Protein AF-A0A945KGP1-F1 (afdb_monomer)

Mean predicted aligned error: 15.37 Å

Sequence (223 aa):
MALSALERQQALDGLASANLRRAEFAYMANGSRKTQYAPQPPEITQLTPEPVTIQAPESQYPETVTFYTLMGVEAAKRASGTGGAWRLFTLAKALDGHGREAVGRISLDDLRDFVRSLGVTSRTWRRWYRQAVEIGLLDPVQNKSGAWALILPSAGKAAHYMGADDIGRKVEMSAADLIGKGWKSRVWAGYEAARGLQISREKMQKITGVAASTQCYRDNKAG

Secondary structure (DSSP, 8-state):
-PPPHHHHHHHHHHHHHHHHHHHHHHHHHHS----S--PPPP-------------PPP-SS-SEEEEEHHHHHHHHSSS---HHHHHHHHHHHHHT-SGGG--SEEEHHHHHHHHHHTT--HHHHHHHHHHHHHHTSSEEEE-TTS-EEEEPPPHHHHHHHTT-S----EEEEEHHHHHSTTHHHHHHHHHHHH--S---HHHHHHHH---HHHHHHHHHHH-

Structure (mmCIF, N/CA/C/O backbone):
data_AF-A0A945KGP1-F1
#
_entry.id   AF-A0A945KGP1-F1
#
loop_
_atom_site.group_PDB
_atom_site.id
_atom_site.type_symbol
_atom_site.label_atom_id
_atom_site.label_alt_id
_atom_site.label_comp_id
_atom_site.label_asym_id
_atom_site.label_entity_id
_atom_site.label_seq_id
_atom_site.pdbx_PDB_ins_code
_atom_site.Cartn_x
_atom_site.Cartn_y
_atom_site.Cartn_z
_atom_site.occupancy
_atom_site.B_iso_or_equiv
_atom_site.auth_seq_id
_atom_site.auth_comp_id
_atom_site.auth_asym_id
_atom_site.auth_atom_id
_atom_site.pdbx_PDB_model_num
ATOM 1 N N . MET A 1 1 ? -10.620 -54.287 60.789 1.00 50.25 1 MET A N 1
ATOM 2 C CA . MET A 1 1 ? -10.281 -55.702 61.052 1.00 50.25 1 MET A CA 1
ATOM 3 C C . MET A 1 1 ? -10.119 -56.404 59.716 1.00 50.25 1 MET A C 1
ATOM 5 O O . MET A 1 1 ? -10.986 -56.243 58.868 1.00 50.25 1 MET A O 1
ATOM 9 N N . ALA A 1 2 ? -8.986 -57.066 59.483 1.00 57.56 2 ALA A N 1
ATOM 10 C CA . ALA A 1 2 ? -8.716 -57.765 58.229 1.00 57.56 2 ALA A CA 1
ATOM 11 C C . ALA A 1 2 ? -9.358 -59.159 58.274 1.00 57.56 2 ALA A C 1
ATOM 13 O O . ALA A 1 2 ? -9.156 -59.868 59.254 1.00 57.56 2 ALA A O 1
ATOM 14 N N . LEU A 1 3 ? -10.105 -59.534 57.227 1.00 62.19 3 LEU A N 1
ATOM 15 C CA . LEU A 1 3 ? -10.708 -60.867 57.095 1.00 62.19 3 LEU A CA 1
ATOM 16 C C . LEU A 1 3 ? -9.642 -61.947 57.297 1.00 62.19 3 LEU A C 1
ATOM 18 O O . LEU A 1 3 ? -8.550 -61.841 56.715 1.00 62.19 3 LEU A O 1
ATOM 22 N N . SER A 1 4 ? -9.971 -62.950 58.106 1.00 76.75 4 SER A N 1
ATOM 23 C CA . SER A 1 4 ? -9.120 -64.105 58.378 1.00 76.75 4 SER A CA 1
ATOM 24 C C . SER A 1 4 ? -8.875 -64.913 57.099 1.00 76.75 4 SER A C 1
ATOM 26 O O . SER A 1 4 ? -9.628 -64.825 56.125 1.00 76.75 4 SER A O 1
ATOM 28 N N . ALA A 1 5 ? -7.798 -65.702 57.070 1.00 73.56 5 ALA A N 1
ATOM 29 C CA . ALA A 1 5 ? -7.447 -66.502 55.894 1.00 73.56 5 ALA A CA 1
ATOM 30 C C . ALA A 1 5 ? -8.581 -67.462 55.478 1.00 73.56 5 ALA A C 1
ATOM 32 O O . ALA A 1 5 ? -8.821 -67.640 54.286 1.00 73.56 5 ALA A O 1
ATOM 33 N N . LEU A 1 6 ? -9.326 -67.995 56.454 1.00 72.31 6 LEU A N 1
ATOM 34 C CA . LEU A 1 6 ? -10.460 -68.891 56.227 1.00 72.31 6 LEU A CA 1
ATOM 35 C C . LEU A 1 6 ? -11.640 -68.172 55.548 1.00 72.31 6 LEU A C 1
ATOM 37 O O . LEU A 1 6 ? -12.215 -68.687 54.594 1.00 72.31 6 LEU A O 1
ATOM 41 N N . GLU A 1 7 ? -11.958 -66.949 55.982 1.00 71.81 7 GLU A N 1
ATOM 42 C CA . GLU A 1 7 ? -13.039 -66.135 55.402 1.00 71.81 7 GLU A CA 1
ATOM 43 C C . GLU A 1 7 ? -12.709 -65.681 53.973 1.00 71.81 7 GLU A C 1
ATOM 45 O O . GLU A 1 7 ? -13.590 -65.603 53.117 1.00 71.81 7 GLU A O 1
ATOM 50 N N . ARG A 1 8 ? -11.426 -65.426 53.679 1.00 65.94 8 ARG A N 1
ATOM 51 C CA . ARG A 1 8 ? -10.973 -65.123 52.310 1.00 65.94 8 ARG A CA 1
ATOM 52 C C . ARG A 1 8 ? -11.091 -66.334 51.394 1.00 65.94 8 ARG A C 1
ATOM 54 O O . ARG A 1 8 ? -11.476 -66.174 50.241 1.00 65.94 8 ARG A O 1
ATOM 61 N N . GLN A 1 9 ? -10.783 -67.526 51.901 1.00 70.44 9 GLN A N 1
ATOM 62 C CA . GLN A 1 9 ? -10.898 -68.763 51.135 1.00 70.44 9 GLN A CA 1
ATOM 63 C C . GLN A 1 9 ? -12.367 -69.089 50.828 1.00 70.44 9 GLN A C 1
ATOM 65 O O . GLN A 1 9 ? -12.707 -69.314 49.672 1.00 70.44 9 GLN A O 1
ATOM 70 N N . GLN A 1 10 ? -13.262 -68.951 51.811 1.00 70.12 10 GLN A N 1
ATOM 71 C CA . GLN A 1 10 ? -14.707 -69.123 51.610 1.00 70.12 10 GLN A CA 1
ATOM 72 C C . GLN A 1 10 ? -15.297 -68.114 50.609 1.00 70.12 10 GLN A C 1
ATOM 74 O O . GLN A 1 10 ? -16.150 -68.471 49.795 1.00 70.12 10 GLN A O 1
ATOM 79 N N . ALA A 1 11 ? -14.825 -66.862 50.619 1.00 63.69 11 ALA A N 1
ATOM 80 C CA . ALA A 1 11 ? -15.236 -65.857 49.640 1.00 63.69 11 ALA A CA 1
ATOM 81 C C . ALA A 1 11 ? -14.751 -66.180 48.213 1.00 63.69 11 ALA A C 1
ATOM 83 O O . ALA A 1 11 ? -15.497 -65.977 47.252 1.00 63.69 11 ALA A O 1
ATOM 84 N N . LEU A 1 12 ? -13.528 -66.703 48.066 1.00 63.91 12 LEU A N 1
ATOM 85 C CA . LEU A 1 12 ? -12.978 -67.129 46.774 1.00 63.91 12 LEU A CA 1
ATOM 86 C C . LEU A 1 12 ? -13.713 -68.356 46.219 1.00 63.91 12 LEU A C 1
ATOM 88 O O . LEU A 1 12 ? -14.071 -68.359 45.040 1.00 63.91 12 LEU A O 1
ATOM 92 N N . ASP A 1 13 ? -14.020 -69.338 47.066 1.00 68.62 13 ASP A N 1
ATOM 93 C CA . ASP A 1 13 ? -14.790 -70.528 46.686 1.00 68.62 13 ASP A CA 1
ATOM 94 C C . ASP A 1 13 ? -16.229 -70.157 46.275 1.00 68.62 13 ASP A C 1
ATOM 96 O O . ASP A 1 13 ? -16.764 -70.654 45.276 1.00 68.62 13 ASP A O 1
ATOM 100 N N . GLY A 1 14 ? -16.840 -69.194 46.977 1.00 69.62 14 GLY A N 1
ATOM 101 C CA . GLY A 1 14 ? -18.133 -68.613 46.611 1.00 69.62 14 GLY A CA 1
ATOM 102 C C . GLY A 1 14 ? -18.118 -67.946 45.229 1.00 69.62 14 GLY A C 1
ATOM 103 O O . GLY A 1 14 ? -19.005 -68.193 44.409 1.00 69.62 14 GLY A O 1
ATOM 104 N N . LEU A 1 15 ? -17.079 -67.163 44.926 1.00 63.53 15 LEU A N 1
ATOM 105 C CA . LEU A 1 15 ? -16.881 -66.518 43.621 1.00 63.53 15 LEU A CA 1
ATOM 106 C C . LEU A 1 15 ? -16.637 -67.531 42.493 1.00 63.53 15 LEU A C 1
ATOM 108 O O . LEU A 1 15 ? -17.189 -67.376 41.401 1.00 63.53 15 LEU A O 1
ATOM 112 N N . ALA A 1 16 ? -15.865 -68.588 42.754 1.00 67.06 16 ALA A N 1
ATOM 113 C CA . ALA A 1 16 ? -15.612 -69.657 41.790 1.00 67.06 16 ALA A CA 1
ATOM 114 C C . ALA A 1 16 ? -16.903 -70.410 41.425 1.00 67.06 16 ALA A C 1
ATOM 116 O O . ALA A 1 16 ? -17.186 -70.621 40.243 1.00 67.06 16 ALA A O 1
ATOM 117 N N . SER A 1 17 ? -17.738 -70.730 42.419 1.00 68.81 17 SER A N 1
ATOM 118 C CA . SER A 1 17 ? -19.031 -71.389 42.189 1.00 68.81 17 SER A CA 1
ATOM 119 C C . SER A 1 17 ? -20.022 -70.507 41.410 1.00 68.81 17 SER A C 1
ATOM 121 O O . SER A 1 17 ? -20.739 -70.997 40.535 1.00 68.81 17 SER A O 1
ATOM 123 N N . ALA A 1 18 ? -20.027 -69.192 41.658 1.00 63.44 18 ALA A N 1
ATOM 124 C CA . ALA A 1 18 ? -20.856 -68.238 40.922 1.00 63.44 18 ALA A CA 1
ATOM 125 C C . ALA A 1 18 ? -20.404 -68.075 39.460 1.00 63.44 18 ALA A C 1
ATOM 127 O O . ALA A 1 18 ? -21.239 -67.971 38.557 1.00 63.44 18 ALA A O 1
ATOM 128 N N . ASN A 1 19 ? -19.091 -68.095 39.214 1.00 68.12 19 ASN A N 1
ATOM 129 C CA . ASN A 1 19 ? -18.529 -68.012 37.867 1.00 68.12 19 ASN A CA 1
ATOM 130 C C . ASN A 1 19 ? -18.787 -69.287 37.051 1.00 68.12 19 ASN A C 1
ATOM 132 O O . ASN A 1 19 ? -19.124 -69.178 35.873 1.00 68.12 19 ASN A O 1
ATOM 136 N N . LEU A 1 20 ? -18.727 -70.471 37.672 1.00 66.31 20 LEU A N 1
ATOM 137 C CA . LEU A 1 20 ? -19.099 -71.735 37.024 1.00 66.31 20 LEU A CA 1
ATOM 138 C C . LEU A 1 20 ? -20.569 -71.743 36.590 1.00 66.31 20 LEU A C 1
ATOM 140 O O . LEU A 1 20 ? -20.856 -72.007 35.426 1.00 66.31 20 LEU A O 1
ATOM 144 N N . ARG A 1 21 ? -21.494 -71.336 37.471 1.00 68.88 21 ARG A N 1
ATOM 145 C CA . ARG A 1 21 ? -22.926 -71.246 37.126 1.00 68.88 21 ARG A CA 1
ATOM 146 C C . ARG A 1 21 ? -23.199 -70.248 35.999 1.00 68.88 21 ARG A C 1
ATOM 148 O O . ARG A 1 21 ? -24.052 -70.498 35.153 1.00 68.88 21 ARG A O 1
ATOM 155 N N . ARG A 1 22 ? -22.473 -69.122 35.951 1.00 62.44 22 ARG A N 1
ATOM 156 C CA . ARG A 1 22 ? -22.554 -68.159 34.834 1.00 62.44 22 ARG A CA 1
ATOM 157 C C . ARG A 1 22 ? -22.035 -68.743 33.522 1.00 62.44 22 ARG A C 1
ATOM 159 O O . ARG A 1 22 ? -22.647 -68.503 32.483 1.00 62.44 22 ARG A O 1
ATOM 166 N N . ALA A 1 23 ? -20.937 -69.495 33.563 1.00 61.59 23 ALA A N 1
ATOM 167 C CA . ALA A 1 23 ? -20.376 -70.148 32.384 1.00 61.59 23 ALA A CA 1
ATOM 168 C C . ALA A 1 23 ? -21.312 -71.244 31.842 1.00 61.59 23 ALA A C 1
ATOM 170 O O . ALA A 1 23 ? -21.539 -71.306 30.635 1.00 61.59 23 ALA A O 1
ATOM 171 N N . GLU A 1 24 ? -21.930 -72.037 32.721 1.00 62.72 24 GLU A N 1
ATOM 172 C CA . GLU A 1 24 ? -22.951 -73.026 32.348 1.00 62.72 24 GLU A CA 1
ATOM 173 C C . GLU A 1 24 ? -24.184 -72.365 31.718 1.00 62.72 24 GLU A C 1
ATOM 175 O O . GLU A 1 24 ? -24.663 -72.823 30.682 1.00 62.72 24 GLU A O 1
ATOM 180 N N . PHE A 1 25 ? -24.656 -71.243 32.274 1.00 60.12 25 PHE A N 1
ATOM 181 C CA . PHE A 1 25 ? -25.785 -70.495 31.708 1.00 60.12 25 PHE A CA 1
ATOM 182 C C . PHE A 1 25 ? -25.468 -69.936 30.312 1.00 60.12 25 PHE A C 1
ATOM 184 O O . PHE A 1 25 ? -26.297 -70.010 29.406 1.00 60.12 25 PHE A O 1
ATOM 191 N N . ALA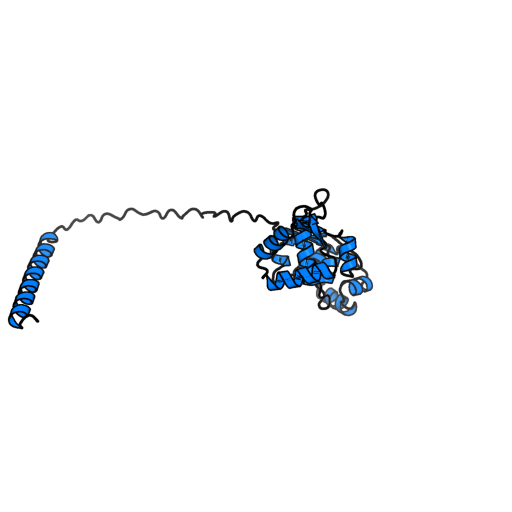 A 1 26 ? -24.252 -69.415 30.111 1.00 59.44 26 ALA A N 1
ATOM 192 C CA . ALA A 1 26 ? -23.795 -68.913 28.815 1.00 59.44 26 ALA A CA 1
ATOM 193 C C . ALA A 1 26 ? -23.623 -70.036 27.776 1.00 59.44 26 ALA A C 1
ATOM 195 O O . ALA A 1 26 ? -23.909 -69.833 26.595 1.00 59.44 26 ALA A O 1
ATOM 196 N N . TYR A 1 27 ? -23.195 -71.226 28.208 1.00 58.75 27 TYR A N 1
ATOM 197 C CA . TYR A 1 27 ? -23.074 -72.399 27.344 1.00 58.75 27 TYR A CA 1
ATOM 198 C C . TYR A 1 27 ? -24.446 -72.973 26.956 1.00 58.75 27 TYR A C 1
ATOM 200 O O . TYR A 1 27 ? -24.680 -73.241 25.779 1.00 58.75 27 TYR A O 1
ATOM 208 N N . MET A 1 28 ? -25.391 -73.079 27.901 1.00 62.53 28 MET A N 1
ATOM 209 C CA . MET A 1 28 ? -26.757 -73.538 27.609 1.00 62.53 28 MET A CA 1
ATOM 210 C C . MET A 1 28 ? -27.546 -72.552 26.735 1.00 62.53 28 MET A C 1
ATOM 212 O O . MET A 1 28 ? -28.327 -72.984 25.891 1.00 62.53 28 MET A O 1
ATOM 216 N N . ALA A 1 29 ? -27.315 -71.242 26.874 1.00 59.81 29 ALA A N 1
ATOM 217 C CA . ALA A 1 29 ? -27.960 -70.225 26.039 1.00 59.81 29 ALA A CA 1
ATOM 218 C C . ALA A 1 29 ? -27.453 -70.214 24.581 1.00 59.81 29 ALA A C 1
ATOM 220 O O . ALA A 1 29 ? -28.203 -69.849 23.678 1.00 59.81 29 ALA A O 1
ATOM 221 N N . ASN A 1 30 ? -26.206 -70.641 24.342 1.00 57.03 30 ASN A N 1
ATOM 222 C CA . ASN A 1 30 ? -25.571 -70.650 23.016 1.00 57.03 30 ASN A CA 1
ATOM 223 C C . ASN A 1 30 ? -25.469 -72.053 22.383 1.00 57.03 30 ASN A C 1
ATOM 225 O O . ASN A 1 30 ? -24.896 -72.218 21.302 1.00 57.03 30 ASN A O 1
ATOM 229 N N . GLY A 1 31 ? -26.049 -73.068 23.025 1.00 50.53 31 GLY A N 1
ATOM 230 C CA . GLY A 1 31 ? -26.152 -74.423 22.501 1.00 50.53 31 GLY A CA 1
ATOM 231 C C . GLY A 1 31 ? -27.139 -74.513 21.334 1.00 50.53 31 GLY A C 1
ATOM 232 O O . GLY A 1 31 ? -28.347 -74.570 21.526 1.00 50.53 31 GLY A O 1
ATOM 233 N N . SER A 1 32 ? -26.605 -74.613 20.116 1.00 52.25 32 SER A N 1
ATOM 234 C CA . SER A 1 32 ? -27.297 -75.113 18.918 1.00 52.25 32 SER A CA 1
ATOM 235 C C . SER A 1 32 ? -28.433 -74.249 18.343 1.00 52.25 32 SER A C 1
ATOM 237 O O . SER A 1 32 ? -29.604 -74.630 18.338 1.00 52.25 32 SER A O 1
ATOM 239 N N . ARG A 1 33 ? -28.062 -73.158 17.661 1.00 49.53 33 ARG A N 1
ATOM 240 C CA . ARG A 1 33 ? -28.793 -72.691 16.468 1.00 49.53 33 ARG A CA 1
ATOM 241 C C . ARG A 1 33 ? -27.815 -72.475 15.317 1.00 49.53 33 ARG A C 1
ATOM 243 O O . ARG A 1 33 ? -27.280 -71.391 15.126 1.00 49.53 33 ARG A O 1
ATOM 250 N N . LYS A 1 34 ? -27.582 -73.530 14.530 1.00 55.31 34 LYS A N 1
ATOM 251 C CA . LYS A 1 34 ? -27.041 -73.391 13.172 1.00 55.31 34 LYS A CA 1
ATOM 252 C C . LYS A 1 34 ? -28.136 -72.790 12.289 1.00 55.31 34 LYS A C 1
ATOM 254 O O . LYS A 1 34 ? -28.875 -73.519 11.638 1.00 55.31 34 LYS A O 1
ATOM 259 N N . THR A 1 35 ? -28.277 -71.470 12.284 1.00 53.00 35 THR A N 1
ATOM 260 C CA . THR A 1 35 ? -29.057 -70.772 11.258 1.00 53.00 35 THR A CA 1
ATOM 261 C C . THR A 1 35 ? -28.179 -70.578 10.025 1.00 53.00 35 THR A C 1
ATOM 263 O O . THR A 1 35 ? -27.182 -69.868 10.074 1.00 53.00 35 THR A O 1
ATOM 266 N N . GLN A 1 36 ? -28.552 -71.222 8.917 1.00 56.47 36 GLN A N 1
ATOM 267 C CA . GLN A 1 36 ? -27.898 -71.137 7.599 1.00 56.47 36 GLN A CA 1
ATOM 268 C C . GLN A 1 36 ? -28.159 -69.810 6.855 1.00 56.47 36 GLN A C 1
ATOM 270 O O . GLN A 1 36 ? -27.884 -69.703 5.666 1.00 56.47 36 GLN A O 1
ATOM 275 N N . TYR A 1 37 ? -28.666 -68.787 7.541 1.00 54.78 37 TYR A N 1
ATOM 276 C CA . TYR A 1 37 ? -28.868 -67.456 6.983 1.00 54.78 37 TYR A CA 1
ATOM 277 C C . TYR A 1 37 ? -28.041 -66.471 7.803 1.00 54.78 37 TYR A C 1
ATOM 279 O O . TYR A 1 37 ? -28.438 -66.079 8.900 1.00 54.78 37 TYR A O 1
ATOM 287 N N . ALA A 1 38 ? -26.862 -66.114 7.300 1.00 54.66 38 ALA A N 1
ATOM 288 C CA . ALA A 1 38 ? -26.181 -64.920 7.768 1.00 54.66 38 ALA A CA 1
ATOM 289 C C . ALA A 1 38 ? -26.950 -63.729 7.175 1.00 54.66 38 ALA A C 1
ATOM 291 O O . ALA A 1 38 ? -26.958 -63.599 5.948 1.00 54.66 38 ALA A O 1
ATOM 292 N N . PRO A 1 39 ? -27.634 -62.885 7.971 1.00 58.75 39 PRO A N 1
ATOM 293 C CA . PRO A 1 39 ? -28.124 -61.626 7.439 1.00 58.75 39 PRO A CA 1
ATOM 294 C C . PRO A 1 39 ? -26.898 -60.860 6.947 1.00 58.75 39 PRO A C 1
ATOM 296 O O . PRO A 1 39 ? -25.994 -60.568 7.733 1.00 58.75 39 PRO A O 1
ATOM 299 N N . GLN A 1 40 ? -26.830 -60.586 5.643 1.00 62.28 40 GLN A N 1
ATOM 300 C CA . GLN A 1 40 ? -25.871 -59.602 5.170 1.00 62.28 40 GLN A CA 1
ATOM 301 C C . GLN A 1 40 ? -26.180 -58.306 5.929 1.00 62.28 40 GLN A C 1
ATOM 303 O O . GLN A 1 40 ? -27.354 -57.915 5.984 1.00 62.28 40 GLN A O 1
ATOM 308 N N . PRO A 1 41 ? -25.184 -57.674 6.577 1.00 57.12 41 PRO A N 1
ATOM 309 C CA . PRO A 1 41 ? -25.393 -56.341 7.114 1.00 57.12 41 PRO A CA 1
ATOM 310 C C . PRO A 1 41 ? -25.927 -55.480 5.966 1.00 57.12 41 PRO A C 1
ATOM 312 O O . PRO A 1 41 ? -25.458 -55.665 4.838 1.00 57.12 41 PRO A O 1
ATOM 315 N N . PRO A 1 42 ? -26.930 -54.612 6.205 1.00 53.78 42 PRO A N 1
ATOM 316 C CA . PRO A 1 42 ? -27.423 -53.742 5.151 1.00 53.78 42 PRO A CA 1
ATOM 317 C C . PRO A 1 42 ? -26.206 -53.065 4.541 1.00 53.78 42 PRO A C 1
ATOM 319 O O . PRO A 1 42 ? -25.348 -52.571 5.279 1.00 53.78 42 PRO A O 1
ATOM 322 N N . GLU A 1 43 ? -26.094 -53.128 3.219 1.00 52.62 43 GLU A N 1
ATOM 323 C CA 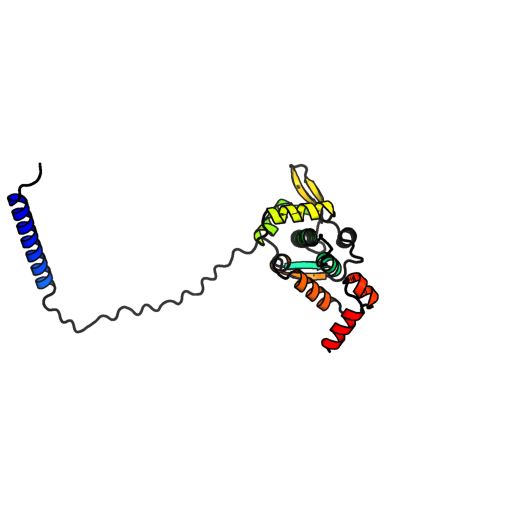. GLU A 1 43 ? -25.069 -52.396 2.506 1.00 52.62 43 GLU A CA 1
ATOM 324 C C . GLU A 1 43 ? -25.312 -50.932 2.865 1.00 52.62 43 GLU A C 1
ATOM 326 O O . GLU A 1 43 ? -26.266 -50.301 2.410 1.00 52.62 43 GLU A O 1
ATOM 331 N N . ILE A 1 44 ? -24.522 -50.422 3.813 1.00 53.88 44 ILE A N 1
ATOM 332 C CA . ILE A 1 44 ? -24.457 -49.001 4.076 1.00 53.88 44 ILE A CA 1
ATOM 333 C C . ILE A 1 44 ? -23.788 -48.502 2.814 1.00 53.88 44 ILE A C 1
ATOM 335 O O . ILE A 1 44 ? -22.560 -48.484 2.732 1.00 53.88 44 ILE A O 1
ATOM 339 N N . THR A 1 45 ? -24.595 -48.165 1.805 1.00 54.31 45 THR A N 1
ATOM 340 C CA . THR A 1 45 ? -24.187 -47.226 0.778 1.00 54.31 45 THR A CA 1
ATOM 341 C C . THR A 1 45 ? -23.610 -46.087 1.584 1.00 54.31 45 THR A C 1
ATOM 343 O O . THR A 1 45 ? -24.348 -45.370 2.265 1.00 54.31 45 THR A O 1
ATOM 346 N N . GLN A 1 46 ? -22.281 -46.000 1.634 1.00 51.16 46 GLN A N 1
ATOM 347 C CA . GLN A 1 46 ? -21.641 -44.803 2.118 1.00 51.16 46 GLN A CA 1
ATOM 348 C C . GLN A 1 46 ? -22.161 -43.771 1.137 1.00 51.16 46 GLN A C 1
ATOM 350 O O . GLN A 1 46 ? -21.712 -43.720 -0.007 1.00 51.16 46 GLN A O 1
ATOM 355 N N . LEU A 1 47 ? -23.201 -43.038 1.547 1.00 51.12 47 LEU A N 1
ATOM 356 C CA . LEU A 1 47 ? -23.495 -41.744 0.983 1.00 51.12 47 LEU A CA 1
ATOM 357 C C . LEU A 1 47 ? -22.137 -41.081 1.052 1.00 51.12 47 LEU A C 1
ATOM 359 O O . LEU A 1 47 ? -21.647 -40.788 2.142 1.00 51.12 47 LEU A O 1
ATOM 363 N N . THR A 1 48 ? -21.473 -41.011 -0.102 1.00 57.97 48 THR A N 1
ATOM 364 C CA . THR A 1 48 ? -20.323 -40.146 -0.262 1.00 57.97 48 THR A CA 1
ATOM 365 C C . THR A 1 48 ? -20.883 -38.837 0.243 1.00 57.97 48 THR A C 1
ATOM 367 O O . THR A 1 48 ? -21.877 -38.399 -0.345 1.00 57.97 48 THR A O 1
ATOM 370 N N . PRO A 1 49 ? -20.432 -38.315 1.402 1.00 58.97 49 PRO A N 1
ATOM 371 C CA . PRO A 1 49 ? -20.980 -37.066 1.872 1.00 58.97 49 PRO A CA 1
ATOM 372 C C . PRO A 1 49 ? -20.785 -36.139 0.689 1.00 58.97 49 PRO A C 1
ATOM 374 O O . PRO A 1 49 ? -19.650 -35.990 0.219 1.00 58.97 49 PRO A O 1
ATOM 377 N N . GLU A 1 50 ? -21.891 -35.637 0.128 1.00 61.59 50 GLU A N 1
ATOM 378 C CA . GLU A 1 50 ? -21.778 -34.586 -0.866 1.00 61.59 50 GLU A CA 1
ATOM 379 C C . GLU A 1 50 ? -20.811 -33.584 -0.260 1.00 61.59 50 GLU A C 1
ATOM 381 O O . GLU A 1 50 ? -20.934 -33.330 0.949 1.00 61.59 50 GLU A O 1
ATOM 386 N N . PRO A 1 51 ? -19.785 -33.137 -1.007 1.00 55.06 51 PRO A N 1
ATOM 387 C CA . PRO A 1 51 ? -18.783 -32.254 -0.452 1.00 55.06 51 PRO A CA 1
ATOM 388 C C . PRO A 1 51 ? -19.556 -31.138 0.220 1.00 55.06 51 PRO A C 1
ATOM 390 O O . PRO A 1 51 ? -20.236 -30.362 -0.455 1.00 55.06 51 PRO A O 1
ATOM 393 N N . VAL A 1 52 ? -19.534 -31.127 1.558 1.00 51.12 52 VAL A N 1
ATOM 394 C CA . VAL A 1 52 ? -20.144 -30.056 2.319 1.00 51.12 52 VAL A CA 1
ATOM 395 C C . VAL A 1 52 ? -19.318 -28.882 1.871 1.00 51.12 52 VAL A C 1
ATOM 397 O O . VAL A 1 52 ? -18.160 -28.731 2.263 1.00 51.12 52 VAL A O 1
ATOM 400 N N . THR A 1 53 ? -19.879 -28.118 0.943 1.00 50.28 53 THR A N 1
ATOM 401 C CA . THR A 1 53 ? -19.325 -26.850 0.542 1.00 50.28 53 THR A CA 1
ATOM 402 C C . THR A 1 53 ? -19.597 -26.004 1.762 1.00 50.28 53 THR A C 1
ATOM 404 O O . THR A 1 53 ? -20.644 -25.374 1.882 1.00 50.28 53 THR A O 1
ATOM 407 N N . ILE A 1 54 ? -18.702 -26.103 2.746 1.00 53.16 54 ILE A N 1
ATOM 408 C CA . ILE A 1 54 ? -18.582 -25.108 3.787 1.00 53.16 54 ILE A CA 1
ATOM 409 C C . ILE A 1 54 ? -18.253 -23.871 2.970 1.00 53.16 54 ILE A C 1
ATOM 411 O O . ILE A 1 54 ? -17.111 -23.697 2.546 1.00 53.16 54 ILE A O 1
ATOM 415 N N . GLN A 1 55 ? -19.280 -23.095 2.619 1.00 45.16 55 GLN A N 1
ATOM 416 C CA . GLN A 1 55 ? -19.086 -21.766 2.084 1.00 45.16 55 GLN A CA 1
ATOM 417 C C . GLN A 1 55 ? -18.227 -21.087 3.138 1.00 45.16 55 GLN A C 1
ATOM 419 O O . GLN A 1 55 ? -18.674 -20.862 4.266 1.00 45.16 55 GLN A O 1
ATOM 424 N N . ALA A 1 56 ? -16.943 -20.910 2.818 1.00 52.34 56 ALA A N 1
ATOM 425 C CA . ALA A 1 56 ? -16.064 -20.121 3.650 1.00 52.34 56 ALA A CA 1
ATOM 426 C C . ALA A 1 56 ? -16.803 -18.797 3.870 1.00 52.34 56 ALA A C 1
ATOM 428 O O . ALA A 1 56 ? -17.360 -18.282 2.896 1.00 52.34 56 ALA A O 1
ATOM 429 N N . PRO A 1 57 ? -16.905 -18.299 5.115 1.00 52.19 57 PRO A N 1
ATOM 430 C CA . PRO A 1 57 ? -17.587 -17.038 5.358 1.00 52.19 57 PRO A CA 1
ATOM 431 C C . PRO A 1 57 ? -17.017 -16.023 4.372 1.00 52.19 57 PRO A C 1
ATOM 433 O O . PRO A 1 57 ? -15.792 -15.881 4.303 1.00 52.19 57 PRO A O 1
ATOM 436 N N . GLU A 1 58 ? -17.889 -15.420 3.558 1.00 60.06 58 GLU A N 1
ATOM 437 C CA . GLU A 1 58 ? -17.475 -14.463 2.536 1.00 60.06 58 GLU A CA 1
ATOM 438 C C . GLU A 1 58 ? -16.524 -13.462 3.192 1.00 60.06 58 GLU A C 1
ATOM 440 O O . GLU A 1 58 ? -16.827 -12.891 4.246 1.00 60.06 58 GLU A O 1
ATOM 445 N N . SER A 1 59 ? -15.318 -13.330 2.633 1.00 65.12 59 SER A N 1
ATOM 446 C CA . SER A 1 59 ? -14.324 -12.416 3.181 1.00 65.12 59 SER A CA 1
ATOM 447 C C . SER A 1 59 ? -14.927 -11.016 3.171 1.00 65.12 59 SER A C 1
ATOM 449 O O . SER A 1 59 ? -15.172 -10.452 2.110 1.00 65.12 59 SER A O 1
ATOM 451 N N . GLN A 1 60 ? -15.131 -10.434 4.356 1.00 85.81 60 GLN A N 1
ATOM 452 C CA . GLN A 1 60 ? -15.633 -9.064 4.516 1.00 85.81 60 GLN A CA 1
ATOM 453 C C . GLN A 1 60 ? -14.757 -8.028 3.783 1.00 85.81 60 GLN A C 1
ATOM 455 O O . GLN A 1 60 ? -15.196 -6.910 3.520 1.00 85.81 60 GLN A O 1
ATOM 460 N N . TYR A 1 61 ? -13.509 -8.384 3.468 1.00 91.44 61 TYR A N 1
ATOM 461 C CA . TYR A 1 61 ? -12.533 -7.497 2.857 1.00 91.44 61 TYR A CA 1
ATOM 462 C C . TYR A 1 61 ? -12.218 -7.861 1.402 1.00 91.44 61 TYR A C 1
ATOM 464 O O . TYR A 1 61 ? -12.266 -9.045 1.055 1.00 91.44 61 TYR A O 1
ATOM 472 N N . PRO A 1 62 ? -11.808 -6.873 0.576 1.00 91.19 62 PRO A N 1
ATOM 473 C CA . PRO A 1 62 ? -11.482 -7.093 -0.829 1.00 91.19 62 PRO A CA 1
ATOM 474 C C . PRO A 1 62 ? -10.393 -8.153 -1.031 1.00 91.19 62 PRO A C 1
ATOM 476 O O . PRO A 1 62 ? -9.305 -8.068 -0.455 1.00 91.19 62 PRO A O 1
ATOM 479 N N . GLU A 1 63 ? -10.662 -9.127 -1.900 1.00 92.81 63 GLU A N 1
ATOM 480 C CA . GLU A 1 63 ? -9.687 -10.162 -2.266 1.00 92.81 63 GLU A CA 1
ATOM 481 C C . GLU A 1 63 ? -8.621 -9.648 -3.235 1.00 92.81 63 GLU A C 1
ATOM 483 O O . GLU A 1 63 ? -7.475 -10.115 -3.220 1.00 92.81 63 GLU A O 1
ATOM 488 N N . THR A 1 64 ? -8.982 -8.667 -4.064 1.00 93.56 64 THR A N 1
ATOM 489 C CA . THR A 1 64 ? -8.086 -8.036 -5.027 1.00 93.56 64 THR A CA 1
ATOM 490 C C . THR A 1 64 ? -7.802 -6.590 -4.654 1.00 93.56 64 THR A C 1
ATOM 492 O O . THR A 1 64 ? -8.589 -5.890 -4.015 1.00 93.56 64 THR A O 1
ATOM 495 N N . VAL A 1 65 ? -6.610 -6.144 -5.030 1.00 94.00 65 VAL A N 1
ATOM 496 C CA . VAL A 1 65 ? -6.149 -4.775 -4.865 1.00 94.00 65 VAL A CA 1
ATOM 497 C C . VAL A 1 65 ? -5.566 -4.276 -6.163 1.00 94.00 65 VAL A C 1
ATOM 499 O O . VAL A 1 65 ? -4.962 -5.022 -6.934 1.00 94.00 65 VAL A O 1
ATOM 502 N N . THR A 1 66 ? -5.684 -2.974 -6.376 1.00 92.62 66 THR A N 1
ATOM 503 C CA . THR A 1 66 ? -5.071 -2.325 -7.524 1.00 92.62 66 THR A CA 1
ATOM 504 C C . THR A 1 66 ? -3.998 -1.345 -7.087 1.00 92.62 66 THR A C 1
ATOM 506 O O . THR A 1 66 ? -4.150 -0.611 -6.110 1.00 92.62 66 THR A O 1
ATOM 509 N N . PHE A 1 67 ? -2.896 -1.322 -7.826 1.00 92.06 67 PHE A N 1
ATOM 510 C CA . PHE A 1 67 ? -1.767 -0.445 -7.557 1.00 92.06 67 PHE A CA 1
ATOM 511 C C . PHE A 1 67 ? -1.208 0.150 -8.844 1.00 92.06 67 PHE A C 1
ATOM 513 O O . PHE A 1 67 ? -1.424 -0.357 -9.944 1.00 92.06 67 PHE A O 1
ATOM 520 N N . TYR A 1 68 ? -0.471 1.243 -8.690 1.00 91.88 68 TYR A N 1
ATOM 521 C CA . TYR A 1 68 ? 0.228 1.901 -9.782 1.00 91.88 68 TYR A CA 1
ATOM 522 C C . TYR A 1 68 ? 1.656 1.364 -9.898 1.00 91.88 68 TYR A C 1
ATOM 524 O O . TYR A 1 68 ? 2.381 1.277 -8.901 1.00 91.88 68 TYR A O 1
ATOM 532 N N . THR A 1 69 ? 2.054 0.966 -11.104 1.00 90.06 69 THR A N 1
ATOM 533 C CA . THR A 1 69 ? 3.239 0.131 -11.318 1.00 90.06 69 THR A CA 1
ATOM 534 C C . THR A 1 69 ? 4.538 0.798 -10.896 1.00 90.06 69 THR A C 1
ATOM 536 O O . THR A 1 69 ? 5.373 0.133 -10.288 1.00 90.06 69 THR A O 1
ATOM 539 N N . LEU A 1 70 ? 4.715 2.099 -11.145 1.00 89.62 70 LEU A N 1
ATOM 540 C CA . LEU A 1 70 ? 5.958 2.792 -10.788 1.00 89.62 70 LEU A CA 1
ATOM 541 C C . LEU A 1 70 ? 6.080 3.005 -9.278 1.00 89.62 70 LEU A C 1
ATOM 543 O O . LEU A 1 70 ? 7.164 2.822 -8.728 1.00 89.62 70 LEU A O 1
ATOM 547 N N . MET A 1 71 ? 4.968 3.272 -8.588 1.00 91.62 71 MET A N 1
ATOM 548 C CA . MET A 1 71 ? 4.946 3.295 -7.120 1.00 91.62 71 MET A CA 1
ATOM 549 C C . MET A 1 71 ? 5.310 1.925 -6.534 1.00 91.62 71 MET A C 1
ATOM 551 O O . MET A 1 71 ? 6.095 1.838 -5.590 1.00 91.62 71 MET A O 1
ATOM 555 N N . GLY A 1 72 ? 4.765 0.847 -7.108 1.00 91.50 72 GLY A N 1
ATOM 556 C CA . GLY A 1 72 ? 5.088 -0.516 -6.691 1.00 91.50 72 GLY A CA 1
ATOM 557 C C . GLY A 1 72 ? 6.561 -0.860 -6.910 1.00 91.50 72 GLY A C 1
ATOM 558 O O . GLY A 1 72 ? 7.205 -1.409 -6.015 1.00 91.50 72 GLY A O 1
ATOM 559 N N . VAL A 1 73 ? 7.119 -0.507 -8.069 1.00 90.62 73 VAL A N 1
ATOM 560 C CA . VAL A 1 73 ? 8.542 -0.714 -8.377 1.00 90.62 73 VAL A CA 1
ATOM 561 C C . VAL A 1 73 ? 9.429 0.049 -7.395 1.00 90.62 73 VAL A C 1
ATOM 563 O O . VAL A 1 73 ? 10.362 -0.542 -6.847 1.00 90.62 73 VAL A O 1
ATOM 566 N N . GLU A 1 74 ? 9.107 1.311 -7.102 1.00 91.44 74 GLU A N 1
ATOM 567 C CA . GLU A 1 74 ? 9.833 2.115 -6.114 1.00 91.44 74 GLU A CA 1
ATOM 568 C C . GLU A 1 74 ? 9.799 1.452 -4.731 1.00 91.44 74 GLU A C 1
ATOM 570 O O . GLU A 1 74 ? 10.837 1.216 -4.110 1.00 91.44 74 GLU A O 1
ATOM 575 N N . ALA A 1 75 ? 8.618 1.016 -4.286 1.00 91.94 75 ALA A N 1
ATOM 576 C CA . ALA A 1 75 ? 8.460 0.270 -3.041 1.00 91.94 75 ALA A CA 1
ATOM 577 C C . ALA A 1 75 ? 9.269 -1.039 -3.024 1.00 91.94 75 ALA A C 1
ATOM 579 O O . ALA A 1 75 ? 9.805 -1.430 -1.980 1.00 91.94 75 ALA A O 1
ATOM 580 N N . ALA A 1 76 ? 9.367 -1.730 -4.163 1.00 91.00 76 ALA A N 1
ATOM 581 C CA . ALA A 1 76 ? 10.048 -3.013 -4.296 1.00 91.00 76 ALA A CA 1
ATOM 582 C C . ALA A 1 76 ? 11.582 -2.900 -4.316 1.00 91.00 76 ALA A C 1
ATOM 584 O O . ALA A 1 76 ? 12.255 -3.902 -4.019 1.00 91.00 76 ALA A O 1
ATOM 585 N N . LYS A 1 77 ? 12.158 -1.717 -4.585 1.00 87.12 77 LYS A N 1
ATOM 586 C CA . LYS A 1 77 ? 13.614 -1.493 -4.546 1.00 87.12 77 LYS A CA 1
ATOM 587 C C . LYS A 1 77 ? 14.217 -1.947 -3.212 1.00 87.12 77 LYS A C 1
ATOM 589 O O . LYS A 1 77 ? 13.579 -1.952 -2.158 1.00 87.12 77 LYS A O 1
ATOM 594 N N . ARG A 1 78 ? 15.473 -2.407 -3.241 1.00 73.25 78 ARG A N 1
ATOM 595 C CA . ARG A 1 78 ? 16.154 -2.926 -2.037 1.00 73.25 78 ARG A CA 1
ATOM 596 C C . ARG A 1 78 ? 16.388 -1.829 -0.993 1.00 73.25 78 ARG A C 1
ATOM 598 O O . ARG A 1 78 ? 16.286 -2.117 0.194 1.00 73.25 78 ARG A O 1
ATOM 605 N N . ALA A 1 79 ? 16.667 -0.609 -1.445 1.00 74.69 79 ALA A N 1
ATOM 606 C CA . ALA A 1 79 ? 17.024 0.530 -0.604 1.00 74.69 79 ALA A CA 1
ATOM 607 C C . ALA A 1 79 ? 15.838 1.427 -0.205 1.00 74.69 79 ALA A C 1
ATOM 609 O O . ALA A 1 79 ? 16.038 2.352 0.568 1.00 74.69 79 ALA A O 1
ATOM 610 N N . SER A 1 80 ? 14.618 1.173 -0.698 1.00 75.94 80 SER A N 1
ATOM 611 C CA . SER A 1 80 ? 13.501 2.114 -0.526 1.00 75.94 80 SER A CA 1
ATOM 612 C C . SER A 1 80 ? 13.072 2.285 0.930 1.00 75.94 80 SER A C 1
ATOM 614 O O . SER A 1 80 ? 12.690 3.369 1.342 1.00 75.94 80 SER A O 1
ATOM 616 N N . GLY A 1 81 ? 13.071 1.210 1.726 1.00 82.00 81 GLY A N 1
ATOM 617 C CA . GLY A 1 81 ? 12.572 1.234 3.109 1.00 82.00 81 GLY A CA 1
ATOM 618 C C . GLY A 1 81 ? 11.056 1.476 3.251 1.00 82.00 81 GLY A C 1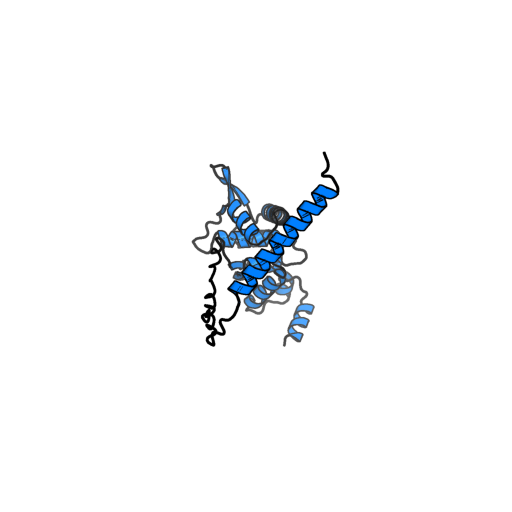
ATOM 619 O O . GLY A 1 81 ? 10.514 1.263 4.338 1.00 82.00 81 GLY A O 1
ATOM 620 N N . THR A 1 82 ? 10.360 1.823 2.162 1.00 89.12 82 THR A N 1
ATOM 621 C CA . THR A 1 82 ? 8.943 2.229 2.109 1.00 89.12 82 THR A CA 1
ATOM 622 C C . THR A 1 82 ? 7.976 1.086 1.792 1.00 89.12 82 THR A C 1
ATOM 624 O O . THR A 1 82 ? 6.761 1.262 1.841 1.00 89.12 82 THR A O 1
ATOM 627 N N . GLY A 1 83 ? 8.476 -0.123 1.511 1.00 93.38 83 GLY A N 1
ATOM 628 C CA . GLY A 1 83 ? 7.638 -1.239 1.056 1.00 93.38 83 GLY A CA 1
ATOM 629 C C . GLY A 1 83 ? 6.538 -1.675 2.032 1.00 93.38 83 GLY A C 1
ATOM 630 O O . GLY A 1 83 ? 5.523 -2.218 1.611 1.00 93.38 83 GLY A O 1
ATOM 631 N N . GLY A 1 84 ? 6.705 -1.467 3.341 1.00 94.75 84 GLY A N 1
ATOM 632 C CA . GLY A 1 84 ? 5.628 -1.688 4.315 1.00 94.75 84 GLY A CA 1
ATOM 633 C C . GLY A 1 84 ? 4.516 -0.645 4.204 1.00 94.75 84 GLY A C 1
ATOM 634 O O . GLY A 1 84 ? 3.345 -0.995 4.081 1.00 94.75 84 GLY A O 1
ATOM 635 N N . ALA A 1 85 ? 4.911 0.626 4.180 1.00 95.69 85 ALA A N 1
ATOM 636 C CA . ALA A 1 85 ? 4.012 1.765 4.058 1.00 95.69 85 ALA A CA 1
ATOM 637 C C . ALA A 1 85 ? 3.185 1.727 2.764 1.00 95.69 85 ALA A C 1
ATOM 639 O O . ALA A 1 85 ? 1.966 1.874 2.800 1.00 95.69 85 ALA A O 1
ATOM 640 N N . TRP A 1 86 ? 3.833 1.444 1.632 1.00 96.44 86 TRP A N 1
ATOM 641 C CA . TRP A 1 86 ? 3.163 1.334 0.337 1.00 96.44 86 TRP A CA 1
ATOM 642 C C . TRP A 1 86 ? 2.127 0.201 0.288 1.00 96.44 86 TRP A C 1
ATOM 644 O O . TRP A 1 86 ? 1.044 0.374 -0.274 1.00 96.44 86 TRP A O 1
ATOM 654 N N . ARG A 1 87 ? 2.416 -0.949 0.911 1.00 97.00 87 ARG A N 1
ATOM 655 C CA . ARG A 1 87 ? 1.449 -2.056 0.989 1.00 97.00 87 ARG A CA 1
ATOM 656 C C . ARG A 1 87 ? 0.215 -1.670 1.797 1.00 97.00 87 ARG A C 1
ATOM 658 O O . ARG A 1 87 ? -0.892 -1.954 1.356 1.00 97.00 87 ARG A O 1
ATOM 665 N N . LEU A 1 88 ? 0.392 -0.973 2.923 1.00 96.88 88 LEU A N 1
ATOM 666 C CA . LEU A 1 88 ? -0.742 -0.444 3.687 1.00 96.88 88 LEU A CA 1
ATOM 667 C C . LEU A 1 88 ? -1.562 0.555 2.880 1.00 96.88 88 LEU A C 1
ATOM 669 O O . LEU A 1 88 ? -2.781 0.456 2.869 1.00 96.88 88 LEU A O 1
ATOM 673 N N . PHE A 1 89 ? -0.902 1.476 2.180 1.00 96.56 89 PHE A N 1
ATOM 674 C CA . PHE A 1 89 ? -1.583 2.426 1.305 1.00 96.56 89 PHE A CA 1
ATOM 675 C C . PHE A 1 89 ? -2.393 1.716 0.212 1.00 96.56 89 PHE A C 1
ATOM 677 O O . PHE A 1 89 ? -3.535 2.078 -0.045 1.00 96.56 89 PHE A O 1
ATOM 684 N N . THR A 1 90 ? -1.838 0.667 -0.394 1.00 96.19 90 THR A N 1
ATOM 685 C CA . THR A 1 90 ? -2.522 -0.109 -1.439 1.00 96.19 90 THR A CA 1
ATOM 686 C C . THR A 1 90 ? -3.766 -0.820 -0.896 1.00 96.19 90 THR A C 1
ATOM 688 O O . THR A 1 90 ? -4.826 -0.747 -1.511 1.00 96.19 90 THR A O 1
ATOM 691 N N . LEU A 1 91 ? -3.675 -1.439 0.288 1.00 96.62 91 LEU A N 1
ATOM 692 C CA . LEU A 1 91 ? -4.832 -2.042 0.966 1.00 96.62 91 LEU A CA 1
ATOM 693 C C . LEU A 1 91 ? -5.874 -0.987 1.365 1.00 96.62 91 LEU A C 1
ATOM 695 O O . LEU A 1 91 ? -7.068 -1.190 1.173 1.00 96.62 91 LEU A O 1
ATOM 699 N N . ALA A 1 92 ? -5.429 0.170 1.856 1.00 96.19 92 ALA A N 1
ATOM 700 C CA . ALA A 1 92 ? -6.297 1.292 2.193 1.00 96.19 92 ALA A CA 1
ATOM 701 C C . ALA A 1 92 ? -7.068 1.811 0.970 1.00 96.19 92 ALA A C 1
ATOM 703 O O . ALA A 1 92 ? -8.265 2.065 1.056 1.00 96.19 92 ALA A O 1
ATOM 704 N N . LYS A 1 93 ? -6.406 1.914 -0.189 1.00 94.62 93 LYS A N 1
ATOM 705 C CA . LYS A 1 93 ? -7.053 2.288 -1.454 1.00 94.62 93 LYS A CA 1
ATOM 706 C C . LYS A 1 93 ? -8.029 1.232 -1.967 1.00 94.62 93 LYS A C 1
ATOM 708 O O . LYS A 1 93 ? -8.930 1.599 -2.708 1.00 94.62 93 LYS A O 1
ATOM 713 N N . ALA A 1 94 ? -7.859 -0.039 -1.611 1.00 93.81 94 ALA A N 1
ATOM 714 C CA . ALA A 1 94 ? -8.844 -1.070 -1.923 1.00 93.81 94 ALA A CA 1
ATOM 715 C C . ALA A 1 94 ? -10.099 -0.932 -1.044 1.00 93.81 94 ALA A C 1
ATOM 717 O O . ALA A 1 94 ? -11.203 -1.027 -1.565 1.00 93.81 94 ALA A O 1
ATOM 718 N N . LEU A 1 95 ? -9.938 -0.622 0.251 1.00 93.56 95 LEU A N 1
ATOM 719 C CA . LEU A 1 95 ? -11.064 -0.356 1.162 1.00 93.56 95 LEU A CA 1
ATOM 720 C C . LEU A 1 95 ? -11.851 0.911 0.800 1.00 93.56 95 LEU A C 1
ATOM 722 O O . LEU A 1 95 ? -13.067 0.932 0.923 1.00 93.56 95 LEU A O 1
ATOM 726 N N . ASP A 1 96 ? -11.159 1.960 0.353 1.00 92.56 96 ASP A N 1
ATOM 727 C CA . ASP A 1 96 ? -11.765 3.217 -0.117 1.00 92.56 96 ASP A CA 1
ATOM 728 C C . ASP A 1 96 ? -12.559 3.036 -1.426 1.00 92.56 96 ASP A C 1
ATOM 730 O O . ASP A 1 96 ? -13.364 3.887 -1.782 1.00 92.56 96 ASP A O 1
ATOM 734 N N . GLY A 1 97 ? -12.327 1.947 -2.164 1.00 84.06 97 GLY A N 1
ATOM 735 C CA . GLY A 1 97 ? -12.916 1.718 -3.479 1.00 84.06 97 GLY A CA 1
ATOM 736 C C . GLY A 1 97 ? -12.189 2.447 -4.615 1.00 84.06 97 GLY A C 1
ATOM 737 O O . GLY A 1 97 ? -11.049 2.921 -4.499 1.00 84.06 97 GLY A O 1
ATOM 738 N N . HIS A 1 98 ? -12.819 2.492 -5.791 1.00 72.19 98 HIS A N 1
ATOM 739 C CA . HIS A 1 98 ? -12.208 3.001 -7.022 1.00 72.19 98 HIS A CA 1
ATOM 740 C C . HIS A 1 98 ? -13.128 3.978 -7.768 1.00 72.19 98 HIS A C 1
ATOM 742 O O . HIS A 1 98 ? -14.346 3.858 -7.761 1.00 72.19 98 HIS A O 1
ATOM 748 N N . GLY A 1 99 ? -12.535 4.947 -8.473 1.00 68.69 99 GLY A N 1
ATOM 749 C CA . GLY A 1 99 ? -13.289 5.866 -9.330 1.00 68.69 99 GLY A CA 1
ATOM 750 C C . GLY A 1 99 ? -14.118 6.878 -8.537 1.00 68.69 99 GLY A C 1
ATOM 751 O O . GLY A 1 99 ? -13.583 7.547 -7.658 1.00 68.69 99 GLY A O 1
ATOM 752 N N . ARG A 1 100 ? -15.403 7.024 -8.886 1.00 67.56 100 ARG A N 1
ATOM 753 C CA . ARG A 1 100 ? -16.313 8.020 -8.284 1.00 67.56 100 ARG A CA 1
ATOM 754 C C . ARG A 1 100 ? -16.768 7.666 -6.867 1.00 67.56 100 ARG A C 1
ATOM 756 O O . ARG A 1 100 ? -17.257 8.544 -6.169 1.00 67.56 100 ARG A O 1
ATOM 763 N N . GLU A 1 101 ? -16.609 6.411 -6.465 1.00 73.75 101 GLU A N 1
ATOM 764 C CA . GLU A 1 101 ? -16.999 5.914 -5.140 1.00 73.75 101 GLU A CA 1
ATOM 765 C C . GLU A 1 101 ? -15.928 6.196 -4.077 1.00 73.75 101 GLU A C 1
ATOM 767 O O . GLU A 1 101 ? -16.231 6.224 -2.889 1.00 73.75 101 GLU A O 1
ATOM 772 N N . ALA A 1 102 ? -14.688 6.460 -4.504 1.00 81.62 102 ALA A N 1
ATOM 773 C CA . ALA A 1 102 ? -13.572 6.723 -3.607 1.00 81.62 102 ALA A CA 1
ATOM 774 C C . ALA A 1 102 ? -13.668 8.123 -2.988 1.00 81.62 102 ALA A C 1
ATOM 776 O O . ALA A 1 102 ? -13.553 9.137 -3.682 1.00 81.62 102 ALA A O 1
ATOM 777 N N . VAL A 1 103 ? -13.818 8.173 -1.666 1.00 84.75 103 VAL A N 1
ATOM 778 C CA . VAL A 1 103 ? -13.931 9.420 -0.890 1.00 84.75 103 VAL A CA 1
ATOM 779 C C . VAL A 1 103 ? -12.550 9.908 -0.432 1.00 84.75 103 VAL A C 1
ATOM 781 O O . VAL A 1 103 ? -12.369 11.083 -0.113 1.00 84.75 103 VAL A O 1
ATOM 784 N N . GLY A 1 104 ? -11.549 9.023 -0.417 1.00 90.06 104 GLY A N 1
ATOM 785 C CA . GLY A 1 104 ? -10.217 9.301 0.114 1.00 90.06 104 GLY A CA 1
ATOM 786 C C . GLY A 1 104 ? -10.182 9.277 1.640 1.00 90.06 104 GLY A C 1
ATOM 787 O O . GLY A 1 104 ? -9.307 9.904 2.242 1.00 90.06 104 GLY A O 1
ATOM 788 N N . ARG A 1 105 ? -11.135 8.585 2.276 1.00 92.81 105 ARG A N 1
ATOM 789 C CA . ARG A 1 105 ? -11.266 8.521 3.734 1.00 92.81 105 ARG A CA 1
ATOM 790 C C . ARG A 1 105 ? -11.762 7.150 4.176 1.00 92.81 105 ARG A C 1
ATOM 792 O O . ARG A 1 105 ? -12.839 6.735 3.771 1.00 92.81 105 ARG A O 1
ATOM 799 N N . ILE A 1 106 ? -11.020 6.503 5.072 1.00 94.62 106 ILE A N 1
ATOM 800 C CA . ILE A 1 106 ? -11.359 5.173 5.609 1.00 94.62 106 ILE A CA 1
ATOM 801 C C . ILE A 1 106 ? -11.238 5.127 7.135 1.00 94.62 106 ILE A C 1
ATOM 803 O O . ILE A 1 106 ? -10.588 5.983 7.737 1.00 94.62 106 ILE A O 1
ATOM 807 N N . SER A 1 107 ? -11.839 4.123 7.773 1.00 94.75 107 SER A N 1
ATOM 808 C CA . SER A 1 107 ? -11.638 3.842 9.200 1.00 94.75 107 SER A CA 1
ATOM 809 C C . SER A 1 107 ? -10.240 3.265 9.454 1.00 94.75 107 SER A C 1
ATOM 811 O O . SER A 1 107 ? -9.760 2.408 8.707 1.00 94.75 107 SER A O 1
ATOM 813 N N . LEU A 1 108 ? -9.582 3.713 10.529 1.00 95.81 108 LEU A N 1
ATOM 814 C CA . LEU A 1 108 ? -8.305 3.132 10.959 1.00 95.81 108 LEU A CA 1
ATOM 815 C C . LEU A 1 108 ? -8.476 1.677 11.422 1.00 95.81 108 LEU A C 1
ATOM 817 O O . LEU A 1 108 ? -7.606 0.842 11.164 1.00 95.81 108 LEU A O 1
ATOM 821 N N . ASP A 1 109 ? -9.578 1.384 12.113 1.00 94.38 109 ASP A N 1
ATOM 822 C CA . ASP A 1 109 ? -9.850 0.046 12.633 1.00 94.38 109 ASP A CA 1
ATOM 823 C C . ASP A 1 109 ? -10.142 -0.940 11.493 1.00 94.38 109 ASP A C 1
ATOM 825 O O . ASP A 1 109 ? -9.584 -2.037 11.508 1.00 94.38 109 ASP A O 1
ATOM 829 N N . ASP A 1 110 ? -10.867 -0.519 10.449 1.00 94.69 110 ASP A N 1
ATOM 830 C CA . ASP A 1 110 ? -11.144 -1.370 9.278 1.00 94.69 110 ASP A CA 1
ATOM 831 C C . ASP A 1 110 ? -9.857 -1.743 8.541 1.00 94.69 110 ASP A C 1
ATOM 833 O O . ASP A 1 110 ? -9.648 -2.904 8.188 1.00 94.69 110 ASP A O 1
ATOM 837 N N . LEU A 1 111 ? -8.943 -0.780 8.357 1.00 96.50 111 LEU A N 1
ATOM 838 C CA . LEU A 1 111 ? -7.640 -1.063 7.756 1.00 96.50 111 LEU A CA 1
ATOM 839 C C . LEU A 1 111 ? -6.819 -2.026 8.619 1.00 96.50 111 LEU A C 1
ATOM 841 O O . LEU A 1 111 ? -6.167 -2.930 8.091 1.00 96.50 111 LEU A O 1
ATOM 845 N N . ARG A 1 112 ? -6.830 -1.839 9.943 1.00 96.44 112 ARG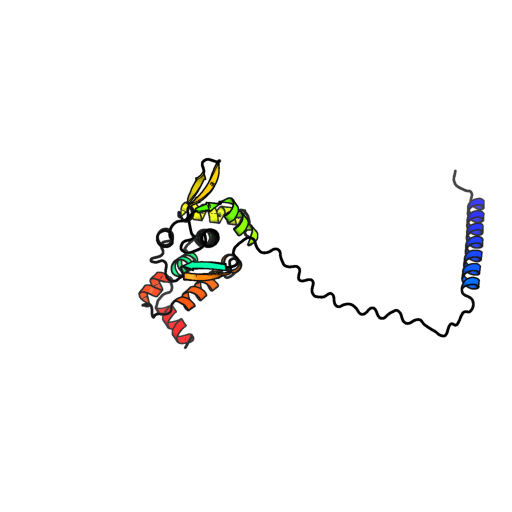 A N 1
ATOM 846 C CA . ARG A 1 112 ? -6.108 -2.721 10.867 1.00 96.44 112 ARG A CA 1
ATOM 847 C C . ARG A 1 112 ? -6.653 -4.144 10.803 1.00 96.44 112 ARG A C 1
ATOM 849 O O . ARG A 1 112 ? -5.864 -5.089 10.778 1.00 96.44 112 ARG A O 1
ATOM 856 N N . ASP A 1 113 ? -7.969 -4.292 10.784 1.00 95.75 113 ASP A N 1
ATOM 857 C CA . ASP A 1 113 ? -8.623 -5.593 10.793 1.00 95.75 113 ASP A CA 1
ATOM 858 C C . ASP A 1 113 ? -8.484 -6.308 9.441 1.00 95.75 113 ASP A C 1
ATOM 860 O O . ASP A 1 113 ? -8.186 -7.505 9.437 1.00 95.75 113 ASP A O 1
ATOM 864 N N . PHE A 1 114 ? -8.514 -5.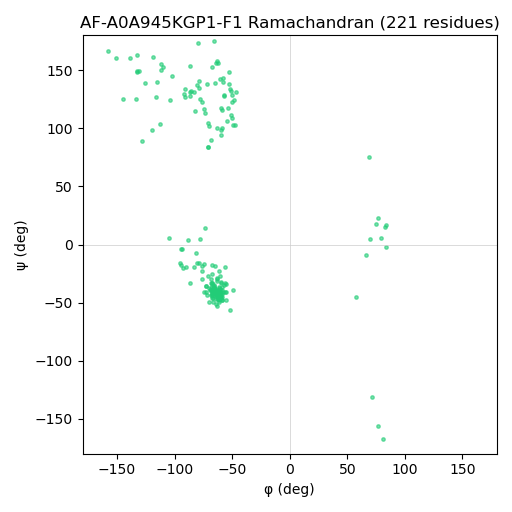579 8.317 1.00 95.44 114 PHE A N 1
ATOM 865 C CA . PHE A 1 114 ? -8.158 -6.120 6.999 1.00 95.44 114 PHE A CA 1
ATOM 866 C C . PHE A 1 114 ? -6.712 -6.628 6.964 1.00 95.44 114 PHE A C 1
ATOM 868 O O . PHE A 1 114 ? -6.411 -7.737 6.533 1.00 95.44 114 PHE A O 1
ATOM 875 N N . VAL A 1 115 ? -5.768 -5.845 7.479 1.00 95.81 115 VAL A N 1
ATOM 876 C CA . VAL A 1 115 ? -4.360 -6.259 7.502 1.00 95.81 115 VAL A CA 1
ATOM 877 C C . VAL A 1 115 ? -4.147 -7.475 8.410 1.00 95.81 115 VAL A C 1
ATOM 879 O O . VAL A 1 115 ? -3.335 -8.353 8.101 1.00 95.81 115 VAL A O 1
ATOM 882 N N . ARG A 1 116 ? -4.898 -7.561 9.513 1.00 95.31 116 ARG A N 1
ATOM 883 C CA . ARG A 1 116 ? -4.890 -8.719 10.411 1.00 95.31 116 ARG A CA 1
ATOM 884 C C . ARG A 1 116 ? -5.485 -9.961 9.746 1.00 95.31 116 ARG A C 1
ATOM 886 O O . ARG A 1 116 ? -4.923 -11.037 9.941 1.00 95.31 116 ARG A O 1
ATOM 893 N N . SER A 1 117 ? -6.560 -9.833 8.964 1.00 94.06 117 SER A N 1
ATOM 894 C CA . SER A 1 117 ? -7.161 -10.971 8.248 1.00 94.06 117 SER A CA 1
ATOM 895 C C . SER A 1 117 ? -6.200 -11.574 7.216 1.00 94.06 117 SER A C 1
ATOM 897 O O . SER A 1 117 ? -6.178 -12.787 7.036 1.00 94.06 117 SER A O 1
ATOM 899 N N . LEU A 1 118 ? -5.303 -10.762 6.644 1.00 94.06 118 LEU A N 1
ATOM 900 C CA . LEU A 1 118 ? -4.215 -11.206 5.760 1.00 94.06 118 LEU A CA 1
ATOM 901 C C . LEU A 1 118 ? -3.006 -11.821 6.503 1.00 94.06 118 LEU A C 1
ATOM 903 O O . LEU A 1 118 ? -1.982 -12.122 5.887 1.00 94.06 118 LEU A O 1
ATOM 907 N N . GLY A 1 119 ? -3.084 -11.991 7.827 1.00 94.19 119 GLY A N 1
ATOM 908 C CA . GLY A 1 119 ? -2.054 -12.651 8.636 1.00 94.19 119 GLY A CA 1
ATOM 909 C C . GLY A 1 119 ? -0.876 -11.760 9.050 1.00 94.19 119 GLY A C 1
ATOM 910 O O . GLY A 1 119 ? 0.164 -12.261 9.489 1.00 94.19 119 GLY A O 1
ATOM 911 N N . VAL A 1 120 ? -0.992 -10.433 8.936 1.00 94.88 120 VAL A N 1
ATOM 912 C CA . VAL A 1 120 ? 0.065 -9.516 9.386 1.00 94.88 120 VAL A CA 1
ATOM 913 C C . VAL A 1 120 ? 0.028 -9.363 10.906 1.00 94.88 120 VAL A C 1
ATOM 915 O O . VAL A 1 120 ? -0.973 -8.968 11.498 1.00 94.88 120 VAL A O 1
ATOM 918 N N . THR A 1 121 ? 1.164 -9.619 11.557 1.00 96.12 121 THR A N 1
ATOM 919 C CA . THR A 1 121 ? 1.277 -9.473 13.016 1.00 96.12 121 THR A CA 1
ATOM 920 C C . THR A 1 121 ? 1.165 -8.014 13.469 1.00 96.12 121 THR A C 1
ATOM 922 O O . THR A 1 121 ? 1.605 -7.092 12.776 1.00 96.12 121 THR A O 1
ATOM 925 N N . SER A 1 122 ? 0.703 -7.793 14.703 1.00 95.19 122 SER A N 1
ATOM 926 C CA . SER A 1 122 ? 0.588 -6.455 15.306 1.00 95.19 122 SER A CA 1
ATOM 927 C C . SER A 1 122 ? 1.908 -5.673 15.320 1.00 95.19 122 SER A C 1
ATOM 929 O O . SER A 1 122 ? 1.911 -4.450 15.179 1.00 95.19 122 SER A O 1
ATOM 931 N N . ARG A 1 123 ? 3.051 -6.359 15.468 1.00 96.75 123 ARG A N 1
ATOM 932 C CA . ARG A 1 123 ? 4.383 -5.731 15.410 1.00 96.75 123 ARG A CA 1
ATOM 933 C C . ARG A 1 123 ? 4.678 -5.199 14.009 1.00 96.75 123 ARG A C 1
ATOM 935 O O . ARG A 1 123 ? 5.147 -4.070 13.872 1.00 96.75 123 ARG A O 1
ATOM 942 N N . THR A 1 124 ? 4.402 -6.005 12.986 1.00 96.00 124 THR A N 1
ATOM 943 C CA . THR A 1 124 ? 4.590 -5.618 11.585 1.00 96.00 124 THR A CA 1
ATOM 944 C C . THR A 1 124 ? 3.650 -4.480 11.204 1.00 96.00 124 THR A C 1
ATOM 946 O O . THR A 1 124 ? 4.119 -3.490 10.647 1.00 96.00 124 THR A O 1
ATOM 949 N N . TRP A 1 125 ? 2.376 -4.567 11.599 1.00 96.62 125 TRP A N 1
ATOM 950 C CA . TRP A 1 125 ? 1.396 -3.491 11.447 1.00 96.62 125 TRP A CA 1
ATOM 951 C C . TRP A 1 125 ? 1.914 -2.171 12.023 1.00 96.62 125 TRP A C 1
ATOM 953 O O . TRP A 1 125 ? 2.041 -1.200 11.287 1.00 96.62 125 TRP A O 1
ATOM 963 N N . ARG A 1 126 ? 2.301 -2.138 13.309 1.00 96.56 126 ARG A N 1
ATOM 964 C CA . ARG A 1 126 ? 2.793 -0.911 13.968 1.00 96.56 126 ARG A CA 1
ATOM 965 C C . ARG A 1 126 ? 3.981 -0.295 13.232 1.00 96.56 126 ARG A C 1
ATOM 967 O O . ARG A 1 126 ? 4.053 0.924 13.101 1.00 96.56 126 ARG A O 1
ATOM 974 N N . ARG A 1 127 ? 4.910 -1.132 12.757 1.00 96.38 127 ARG A N 1
ATOM 975 C CA . ARG A 1 127 ? 6.067 -0.679 11.977 1.00 96.38 127 ARG A CA 1
ATOM 976 C C . ARG A 1 127 ? 5.627 -0.046 10.660 1.00 96.38 127 ARG A C 1
ATOM 978 O O . ARG A 1 127 ? 6.054 1.062 10.366 1.00 96.38 127 ARG A O 1
ATOM 985 N N . TRP A 1 128 ? 4.810 -0.740 9.872 1.00 97.00 128 TRP A N 1
ATOM 986 C CA . TRP A 1 128 ? 4.377 -0.242 8.566 1.00 97.00 128 TRP A CA 1
ATOM 987 C C . TRP A 1 128 ? 3.490 0.990 8.691 1.00 97.00 128 TRP A C 1
ATOM 989 O O . TRP A 1 128 ? 3.650 1.923 7.915 1.00 97.00 128 TRP A O 1
ATOM 999 N N . TYR A 1 129 ? 2.604 1.012 9.685 1.00 97.50 129 TYR A N 1
ATOM 1000 C CA . TYR A 1 129 ? 1.716 2.133 9.960 1.00 97.50 129 TYR A CA 1
ATOM 1001 C C . TYR A 1 129 ? 2.514 3.390 10.297 1.00 97.50 129 TYR A C 1
ATOM 1003 O O . TYR A 1 129 ? 2.319 4.419 9.663 1.00 97.50 129 TYR A O 1
ATOM 1011 N N . ARG A 1 130 ? 3.485 3.289 11.218 1.00 96.75 130 ARG A N 1
ATOM 1012 C CA . ARG A 1 130 ? 4.381 4.409 11.540 1.00 96.75 130 ARG A CA 1
ATOM 1013 C C . ARG A 1 130 ? 5.081 4.943 10.292 1.00 96.75 130 ARG A C 1
ATOM 1015 O O . ARG A 1 130 ? 5.069 6.144 10.071 1.00 96.75 130 ARG A O 1
ATOM 1022 N N . GLN A 1 131 ? 5.636 4.049 9.472 1.00 95.81 131 GLN A N 1
ATOM 1023 C CA . GLN A 1 131 ? 6.293 4.436 8.221 1.00 95.81 131 GLN A CA 1
ATOM 1024 C C . GLN A 1 131 ? 5.323 5.124 7.251 1.00 95.81 131 GLN A C 1
ATOM 1026 O O . GLN A 1 131 ? 5.691 6.091 6.598 1.00 95.81 131 GLN A O 1
ATOM 1031 N N . ALA A 1 132 ? 4.086 4.636 7.141 1.00 96.88 132 ALA A N 1
ATOM 1032 C CA . ALA A 1 132 ? 3.085 5.215 6.252 1.00 96.88 132 ALA A CA 1
ATOM 1033 C C . ALA A 1 132 ? 2.663 6.620 6.681 1.00 96.88 132 ALA A C 1
ATOM 1035 O O . ALA A 1 132 ? 2.503 7.481 5.820 1.00 96.88 132 ALA A O 1
ATOM 1036 N N . VAL A 1 133 ? 2.535 6.852 7.987 1.00 96.94 133 VAL A N 1
ATOM 1037 C CA . VAL A 1 133 ? 2.251 8.181 8.538 1.00 96.94 133 VAL A CA 1
ATOM 1038 C C . VAL A 1 133 ? 3.436 9.123 8.333 1.00 96.94 133 VAL A C 1
ATOM 1040 O O . VAL A 1 133 ? 3.254 10.229 7.845 1.00 96.94 133 VAL A O 1
ATOM 1043 N N . GLU A 1 134 ? 4.656 8.671 8.626 1.00 95.62 134 GLU A N 1
ATOM 1044 C CA . GLU A 1 134 ? 5.882 9.470 8.478 1.00 95.62 134 GLU A CA 1
ATOM 1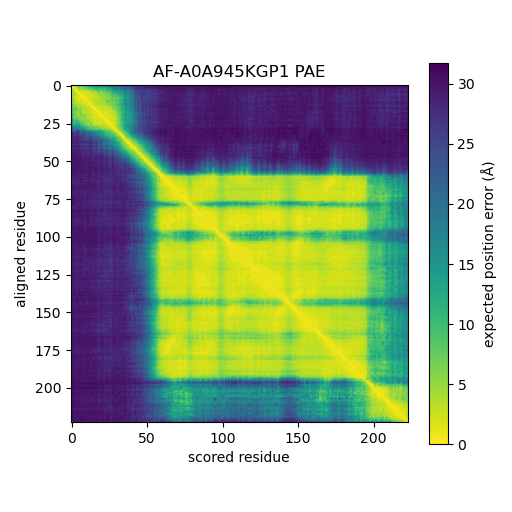045 C C . GLU A 1 134 ? 6.128 9.924 7.030 1.00 95.62 134 GLU A C 1
ATOM 1047 O O . GLU A 1 134 ? 6.522 11.061 6.795 1.00 95.62 134 GLU A O 1
ATOM 1052 N N . ILE A 1 135 ? 5.842 9.059 6.052 1.00 93.94 135 ILE A N 1
ATOM 1053 C CA . ILE A 1 135 ? 5.968 9.376 4.620 1.00 93.94 135 ILE A CA 1
ATOM 1054 C C . ILE A 1 135 ? 4.772 10.213 4.118 1.00 93.94 135 ILE A C 1
ATOM 1056 O O . ILE A 1 135 ? 4.842 10.815 3.051 1.00 93.94 135 ILE A O 1
ATOM 1060 N N . GLY A 1 136 ? 3.662 10.269 4.861 1.00 94.81 136 GLY A N 1
ATOM 1061 C CA . GLY A 1 136 ? 2.440 10.970 4.451 1.00 94.81 136 GLY A CA 1
ATOM 1062 C C . GLY A 1 136 ? 1.521 10.157 3.532 1.00 94.81 136 GLY A C 1
ATOM 1063 O O . GLY A 1 136 ? 0.644 10.715 2.874 1.00 94.81 136 GLY A O 1
ATOM 1064 N N . LEU A 1 137 ? 1.700 8.833 3.472 1.00 95.69 137 LEU A N 1
ATOM 1065 C CA . LEU A 1 137 ? 0.798 7.928 2.751 1.00 95.69 137 LEU A CA 1
ATOM 1066 C C . LEU A 1 137 ? -0.512 7.669 3.499 1.00 95.69 137 LEU A C 1
ATOM 1068 O O . LEU A 1 137 ? -1.497 7.291 2.871 1.00 95.69 137 LEU A O 1
ATOM 1072 N N . LEU A 1 138 ? -0.524 7.851 4.817 1.00 96.94 138 LEU A N 1
ATOM 1073 C CA . LEU A 1 138 ? -1.714 7.769 5.654 1.00 96.94 138 LEU A CA 1
ATOM 1074 C C . LEU A 1 138 ? -1.726 8.968 6.597 1.00 96.94 138 LEU A C 1
ATOM 1076 O O . LEU A 1 138 ? -0.765 9.159 7.336 1.00 96.94 138 LEU A O 1
ATOM 1080 N N . ASP A 1 139 ? -2.807 9.739 6.600 1.00 96.19 139 ASP A N 1
ATOM 1081 C CA . ASP A 1 139 ? -2.943 10.899 7.482 1.00 96.19 139 ASP A CA 1
ATOM 1082 C C . ASP A 1 139 ? -4.052 10.652 8.523 1.00 96.19 139 ASP A C 1
ATOM 1084 O O . ASP A 1 139 ? -5.238 10.644 8.168 1.00 96.19 139 ASP A O 1
ATOM 1088 N N . PRO A 1 140 ? -3.700 10.339 9.786 1.00 96.19 140 PRO A N 1
ATOM 1089 C CA . PRO A 1 140 ? -4.670 10.010 10.816 1.00 96.19 140 PRO A CA 1
ATOM 1090 C C . PRO A 1 140 ? -5.375 11.259 11.336 1.00 96.19 140 PRO A C 1
ATOM 1092 O O . PRO A 1 140 ? -4.764 12.159 11.905 1.00 96.19 140 PRO A O 1
ATOM 1095 N N . VAL A 1 141 ? -6.699 11.260 11.226 1.00 94.69 141 VAL A N 1
ATOM 1096 C CA . VAL A 1 141 ? -7.561 12.333 11.716 1.00 94.69 141 VAL A CA 1
ATOM 1097 C C . VAL A 1 141 ? -8.620 11.777 12.649 1.00 94.69 141 VAL A C 1
ATOM 1099 O O . VAL A 1 141 ? -9.233 10.741 12.386 1.00 94.69 141 VAL A O 1
ATOM 1102 N N . GLN A 1 142 ? -8.878 12.489 13.736 1.00 93.56 142 GLN A N 1
ATOM 1103 C CA . GLN A 1 142 ? -9.962 12.143 14.641 1.00 93.56 142 GLN A CA 1
ATOM 1104 C C . GLN A 1 142 ? -11.238 12.866 14.208 1.00 93.56 142 GLN A C 1
ATOM 1106 O O . GLN A 1 142 ? -11.220 14.050 13.864 1.00 93.56 142 GLN A O 1
ATOM 1111 N N . ASN A 1 143 ? -12.358 12.151 14.166 1.00 85.25 143 ASN A N 1
ATOM 1112 C CA . ASN A 1 143 ? -13.654 12.775 13.931 1.00 85.25 143 ASN A CA 1
ATOM 1113 C C . ASN A 1 143 ? -14.189 13.428 15.226 1.00 85.25 143 ASN A C 1
ATOM 1115 O O . ASN A 1 143 ? -13.641 13.251 16.314 1.00 85.25 143 ASN A O 1
ATOM 1119 N N . LYS A 1 144 ? -15.311 14.151 15.120 1.00 84.12 144 LYS A N 1
ATOM 1120 C CA . LYS A 1 144 ? -15.957 14.792 16.281 1.00 84.12 144 LYS A CA 1
ATOM 1121 C C . LYS A 1 144 ? -16.412 13.795 17.358 1.00 84.12 144 LYS A C 1
ATOM 1123 O O . LYS A 1 144 ? -16.562 14.190 18.505 1.00 84.12 144 LYS A O 1
ATOM 1128 N N . SER A 1 145 ? -16.635 12.528 16.998 1.00 84.56 145 SER A N 1
ATOM 1129 C CA . SER A 1 145 ? -17.044 11.467 17.926 1.00 84.56 145 SER A CA 1
ATOM 1130 C C . SER A 1 145 ? -15.860 10.739 18.577 1.00 84.56 145 SER A C 1
ATOM 1132 O O . SER A 1 145 ? -16.074 9.762 19.287 1.00 84.56 145 SER A O 1
ATOM 1134 N N . GLY A 1 146 ? -14.618 11.160 18.318 1.00 87.25 146 GLY A N 1
ATOM 1135 C CA . GLY A 1 146 ? -13.414 10.529 18.858 1.00 87.25 146 GLY A CA 1
ATOM 1136 C C . GLY A 1 146 ? -12.905 9.303 18.084 1.00 87.25 146 GLY A C 1
ATOM 1137 O O . GLY A 1 146 ? -11.853 8.769 18.436 1.00 87.25 146 GLY A O 1
ATOM 1138 N N . ALA A 1 147 ? -13.586 8.868 17.023 1.00 90.31 147 ALA A N 1
ATOM 1139 C CA . ALA A 1 147 ? -13.145 7.762 16.176 1.00 90.31 147 ALA A CA 1
ATOM 1140 C C . ALA A 1 147 ? -12.048 8.201 15.191 1.00 90.31 147 ALA A C 1
ATOM 1142 O O . ALA A 1 147 ? -12.092 9.297 14.618 1.00 90.31 147 ALA A O 1
ATOM 1143 N N . TRP A 1 148 ? -11.069 7.322 14.982 1.00 94.25 148 TRP A N 1
ATOM 1144 C CA . TRP A 1 148 ? -9.936 7.562 14.092 1.00 94.25 148 TRP A CA 1
ATOM 1145 C C . TRP A 1 148 ? -10.263 7.171 12.653 1.00 94.25 148 TRP A C 1
ATOM 1147 O O . TRP A 1 148 ? -10.657 6.042 12.365 1.00 94.25 148 TRP A O 1
ATOM 1157 N N . ALA A 1 149 ? -10.034 8.106 11.740 1.00 94.50 149 ALA A N 1
ATOM 1158 C CA . ALA A 1 149 ? -10.083 7.888 10.305 1.00 94.50 149 ALA A CA 1
ATOM 1159 C C . ALA A 1 149 ? -8.717 8.186 9.682 1.00 94.50 149 ALA A C 1
ATOM 1161 O O . ALA A 1 149 ? -7.884 8.874 10.269 1.00 94.50 149 ALA A O 1
ATOM 1162 N N . LEU A 1 150 ? -8.502 7.679 8.477 1.00 95.94 150 LEU A N 1
ATOM 1163 C CA . LEU A 1 150 ? -7.313 7.926 7.677 1.00 95.94 150 LEU A CA 1
ATOM 1164 C C . LEU A 1 150 ? -7.719 8.673 6.417 1.00 95.94 150 LEU A C 1
ATOM 1166 O O . LEU A 1 150 ? -8.598 8.212 5.688 1.00 95.94 150 LEU A O 1
ATOM 1170 N N . ILE A 1 151 ? -7.071 9.806 6.164 1.00 95.62 151 ILE A N 1
ATOM 1171 C CA . ILE A 1 151 ? -7.147 10.505 4.885 1.00 95.62 151 ILE A CA 1
ATOM 1172 C C . ILE A 1 151 ? -6.085 9.910 3.965 1.00 95.62 151 ILE A C 1
ATOM 1174 O O . ILE A 1 151 ? -4.923 9.736 4.347 1.00 95.62 151 ILE A O 1
ATOM 1178 N N . LEU A 1 152 ? -6.504 9.579 2.747 1.00 95.25 152 LEU A N 1
ATOM 1179 C CA . LEU A 1 152 ? -5.658 8.962 1.739 1.00 95.25 152 LEU A CA 1
ATOM 1180 C C . LEU A 1 152 ? -5.261 10.007 0.691 1.00 95.25 152 LEU A C 1
ATOM 1182 O O . LEU A 1 152 ? -6.138 10.619 0.075 1.00 95.25 152 LEU A O 1
ATOM 1186 N N . PRO A 1 153 ? -3.958 10.216 0.435 1.00 94.06 153 PRO A N 1
ATOM 1187 C CA . PRO A 1 153 ? -3.525 11.087 -0.646 1.00 94.06 153 PRO A CA 1
ATOM 1188 C C . PRO A 1 153 ? -3.958 10.542 -2.015 1.00 94.06 153 PRO A C 1
ATOM 1190 O O . PRO A 1 153 ? -4.143 9.337 -2.216 1.00 94.06 153 PRO A O 1
ATOM 1193 N N . SER A 1 154 ? -4.069 11.441 -2.997 1.00 91.25 154 SER A N 1
ATOM 1194 C CA . SER A 1 154 ? -4.228 11.045 -4.399 1.00 91.25 154 SER A CA 1
ATOM 1195 C C . SER A 1 154 ? -3.003 10.258 -4.880 1.00 91.25 154 SER A C 1
ATOM 1197 O O . SER A 1 154 ? -1.903 10.416 -4.350 1.00 91.25 154 SER A O 1
ATOM 1199 N N . ALA A 1 155 ? -3.170 9.432 -5.917 1.00 90.56 155 ALA A N 1
ATOM 1200 C CA . ALA A 1 155 ? -2.088 8.590 -6.436 1.00 90.56 155 ALA A CA 1
ATOM 1201 C C . ALA A 1 155 ? -0.836 9.396 -6.826 1.00 90.56 155 ALA A C 1
ATOM 1203 O O . ALA A 1 155 ? 0.274 8.997 -6.492 1.00 90.56 155 ALA A O 1
ATOM 1204 N N . GLY A 1 156 ? -1.011 10.562 -7.462 1.00 90.62 156 GLY A N 1
ATOM 1205 C CA . GLY A 1 156 ? 0.105 11.444 -7.819 1.00 90.62 156 GLY A CA 1
ATOM 1206 C C . GLY A 1 156 ? 0.843 11.998 -6.598 1.00 90.62 156 GLY A C 1
ATOM 1207 O O . GLY A 1 156 ? 2.070 11.988 -6.559 1.00 90.62 156 GLY A O 1
ATOM 1208 N N . LYS A 1 157 ? 0.106 12.411 -5.559 1.00 92.75 157 LYS A N 1
ATOM 1209 C CA . LYS A 1 157 ? 0.706 12.897 -4.308 1.00 92.75 157 LYS A CA 1
ATOM 1210 C C . LYS A 1 157 ? 1.441 11.772 -3.572 1.00 92.75 157 LYS A C 1
ATOM 1212 O O . LYS A 1 157 ? 2.548 11.973 -3.089 1.00 92.75 157 LYS A O 1
ATOM 1217 N N . ALA A 1 158 ? 0.858 10.576 -3.553 1.00 93.25 158 ALA A N 1
ATOM 1218 C CA . ALA A 1 158 ? 1.474 9.386 -2.980 1.00 93.25 158 ALA A CA 1
ATOM 1219 C C . ALA A 1 158 ? 2.762 8.978 -3.721 1.00 93.25 158 ALA A C 1
ATOM 1221 O O . ALA A 1 158 ? 3.754 8.651 -3.075 1.00 93.25 158 ALA A O 1
ATOM 1222 N N . ALA A 1 159 ? 2.777 9.039 -5.058 1.00 91.31 159 ALA A N 1
ATOM 1223 C CA . ALA A 1 159 ? 3.982 8.802 -5.854 1.00 91.31 159 ALA A CA 1
ATOM 1224 C C . ALA A 1 159 ? 5.090 9.804 -5.512 1.00 91.31 159 ALA A C 1
ATOM 1226 O O . ALA A 1 159 ? 6.219 9.391 -5.250 1.00 91.31 159 ALA A O 1
ATOM 1227 N N . HIS A 1 160 ? 4.745 11.090 -5.406 1.00 91.94 160 HIS A N 1
ATOM 1228 C CA . HIS A 1 160 ? 5.683 12.130 -4.992 1.00 91.94 160 HIS A CA 1
ATOM 1229 C C . HIS A 1 160 ? 6.277 11.860 -3.600 1.00 91.94 160 HIS A C 1
ATOM 1231 O O . HIS A 1 160 ? 7.494 11.886 -3.443 1.00 91.94 160 HIS A O 1
ATOM 1237 N N . TYR A 1 161 ? 5.446 11.520 -2.608 1.00 92.44 161 TYR A N 1
ATOM 1238 C CA . TYR A 1 161 ? 5.910 11.174 -1.257 1.00 92.44 161 TYR A CA 1
ATOM 1239 C C . TYR A 1 161 ? 6.850 9.968 -1.220 1.00 92.44 161 TYR A C 1
ATOM 1241 O O . TYR A 1 161 ? 7.763 9.908 -0.401 1.00 92.44 161 TYR A O 1
ATOM 1249 N N . MET A 1 162 ? 6.647 9.009 -2.120 1.00 88.50 162 MET A N 1
ATOM 1250 C CA . MET A 1 162 ? 7.510 7.837 -2.244 1.00 88.50 162 MET A CA 1
ATOM 1251 C C . MET A 1 162 ? 8.787 8.091 -3.054 1.00 88.50 162 MET A C 1
ATOM 1253 O O . MET A 1 162 ? 9.628 7.198 -3.118 1.00 88.50 162 MET A O 1
ATOM 1257 N N . GLY A 1 163 ? 8.933 9.264 -3.678 1.00 86.31 163 GLY A N 1
ATOM 1258 C CA . GLY A 1 163 ? 10.044 9.572 -4.579 1.00 86.31 163 GLY A CA 1
ATOM 1259 C C . GLY A 1 163 ? 9.931 8.908 -5.956 1.00 86.31 163 GLY A C 1
ATOM 1260 O O . GLY A 1 163 ? 10.929 8.805 -6.664 1.00 86.31 163 GLY A O 1
ATOM 1261 N N . ALA A 1 164 ? 8.738 8.449 -6.345 1.00 85.94 164 ALA A N 1
ATOM 1262 C CA . ALA A 1 164 ? 8.495 7.946 -7.690 1.00 85.94 164 ALA A CA 1
ATOM 1263 C C . ALA A 1 164 ? 8.320 9.122 -8.666 1.00 85.94 164 ALA A C 1
ATOM 1265 O O . ALA A 1 164 ? 7.579 10.064 -8.389 1.00 85.94 164 ALA A O 1
ATOM 1266 N N . ASP A 1 165 ? 8.979 9.044 -9.826 1.00 81.38 165 ASP A N 1
ATOM 1267 C CA . ASP A 1 165 ? 8.910 10.083 -10.866 1.00 81.38 165 ASP A CA 1
ATOM 1268 C C . ASP A 1 165 ? 7.493 10.262 -11.446 1.00 81.38 165 ASP A C 1
ATOM 1270 O O . ASP A 1 165 ? 7.148 11.338 -11.927 1.00 81.38 165 ASP A O 1
ATOM 1274 N N . ASP A 1 166 ? 6.693 9.194 -11.451 1.00 84.75 166 ASP A N 1
ATOM 1275 C CA . ASP A 1 166 ? 5.337 9.147 -11.999 1.00 84.75 166 ASP A CA 1
ATOM 1276 C C . ASP A 1 166 ? 4.567 7.980 -11.344 1.00 84.75 166 ASP A C 1
ATOM 1278 O O . ASP A 1 166 ? 5.161 7.110 -10.699 1.00 84.75 166 ASP A O 1
ATOM 1282 N N . ILE A 1 167 ? 3.244 7.939 -11.500 1.00 86.31 167 ILE A N 1
ATOM 1283 C CA . ILE A 1 167 ? 2.390 6.844 -11.022 1.00 86.31 167 ILE A CA 1
ATOM 1284 C C . ILE A 1 167 ? 2.541 5.600 -11.912 1.00 86.31 167 ILE A C 1
ATOM 1286 O O . ILE A 1 167 ? 2.664 4.477 -11.418 1.00 86.31 167 ILE A O 1
ATOM 1290 N N . GLY A 1 168 ? 2.616 5.775 -13.232 1.00 86.12 168 GLY A N 1
ATOM 1291 C CA . GLY A 1 168 ? 2.606 4.669 -14.189 1.00 86.12 168 GLY A CA 1
ATOM 1292 C C . GLY A 1 168 ? 1.214 4.072 -14.415 1.00 86.12 168 GLY A C 1
ATOM 1293 O O . GLY A 1 168 ? 0.192 4.729 -14.227 1.00 86.12 168 GLY A O 1
ATOM 1294 N N . ARG A 1 169 ? 1.162 2.811 -14.859 1.00 87.44 169 ARG A N 1
ATOM 1295 C CA . ARG A 1 169 ? -0.101 2.127 -15.185 1.00 87.44 169 ARG A CA 1
ATOM 1296 C C . ARG A 1 169 ? -0.707 1.467 -13.955 1.00 87.44 169 ARG A C 1
ATOM 1298 O O . ARG A 1 169 ? 0.010 1.094 -13.034 1.00 87.44 169 ARG A O 1
ATOM 1305 N N . LYS A 1 170 ? -2.025 1.298 -13.961 1.00 90.00 170 LYS A N 1
ATOM 1306 C CA . LYS A 1 170 ? -2.754 0.583 -12.913 1.00 90.00 170 LYS A CA 1
ATOM 1307 C C . LYS A 1 170 ? -2.751 -0.919 -13.216 1.00 90.00 170 LYS A C 1
ATOM 1309 O O . LYS A 1 170 ? -3.026 -1.304 -14.348 1.00 90.00 170 LYS A O 1
ATOM 1314 N N . VAL A 1 171 ? -2.430 -1.738 -12.219 1.00 91.25 171 VAL A N 1
ATOM 1315 C CA . VAL A 1 171 ? -2.396 -3.207 -12.289 1.00 91.25 171 VAL A CA 1
ATOM 1316 C C . VAL A 1 171 ? -3.131 -3.779 -11.083 1.00 91.25 171 VAL A C 1
ATOM 1318 O O . VAL A 1 171 ? -3.144 -3.169 -10.013 1.00 91.25 171 VAL A O 1
ATOM 1321 N N . GLU A 1 172 ? -3.755 -4.936 -11.268 1.00 92.88 172 GLU A N 1
ATOM 1322 C CA . GLU A 1 172 ? -4.476 -5.671 -10.234 1.00 92.88 172 GLU A CA 1
ATOM 1323 C C . GLU A 1 172 ? -3.646 -6.851 -9.714 1.00 92.88 172 GLU A C 1
ATOM 1325 O O . GLU A 1 172 ? -2.882 -7.469 -10.458 1.00 92.88 172 GLU A O 1
ATOM 1330 N N . MET A 1 173 ? -3.770 -7.150 -8.423 1.00 92.69 173 MET A N 1
ATOM 1331 C CA . MET A 1 173 ? -3.178 -8.325 -7.787 1.00 92.69 173 MET A CA 1
ATOM 1332 C C . MET A 1 173 ? -4.017 -8.788 -6.595 1.00 92.69 173 MET A C 1
ATOM 1334 O O . MET A 1 173 ? -4.765 -8.002 -6.022 1.00 92.69 173 MET A O 1
ATOM 1338 N N . SER A 1 174 ? -3.854 -10.039 -6.163 1.00 94.69 174 SER A N 1
ATOM 1339 C CA . SER A 1 174 ? -4.478 -10.504 -4.919 1.00 94.69 174 SER A CA 1
ATOM 1340 C C . SER A 1 174 ? -3.906 -9.763 -3.697 1.00 94.69 174 SER A C 1
ATOM 1342 O O . SER A 1 174 ? -2.692 -9.555 -3.582 1.00 94.69 174 SER A O 1
ATOM 1344 N N . ALA A 1 175 ? -4.777 -9.400 -2.751 1.00 94.69 175 ALA A N 1
ATOM 1345 C CA . ALA A 1 175 ? -4.405 -8.792 -1.475 1.00 94.69 175 ALA A CA 1
ATOM 1346 C C . ALA A 1 175 ? -3.462 -9.700 -0.663 1.00 94.69 175 ALA A C 1
ATOM 1348 O O . ALA A 1 175 ? -2.482 -9.232 -0.074 1.00 94.69 175 ALA A O 1
ATOM 1349 N N . ALA A 1 176 ? -3.703 -11.014 -0.690 1.00 93.94 176 ALA A N 1
ATOM 1350 C CA . ALA A 1 176 ? -2.846 -12.000 -0.038 1.00 93.94 176 ALA A CA 1
ATOM 1351 C C . ALA A 1 176 ? -1.442 -12.036 -0.669 1.00 93.94 176 ALA A C 1
ATOM 1353 O O . ALA A 1 176 ? -0.431 -12.067 0.038 1.00 93.94 176 ALA A O 1
ATOM 1354 N N . ASP A 1 177 ? -1.361 -11.943 -1.996 1.00 93.38 177 ASP A N 1
ATOM 1355 C CA . ASP A 1 177 ? -0.101 -11.942 -2.744 1.00 93.38 177 ASP A CA 1
ATOM 1356 C C . ASP A 1 177 ? 0.751 -10.685 -2.522 1.00 93.38 177 ASP A C 1
ATOM 1358 O O . ASP A 1 177 ? 1.987 -10.754 -2.591 1.00 93.38 177 ASP A O 1
ATOM 1362 N N . LEU A 1 178 ? 0.103 -9.549 -2.245 1.00 94.50 178 LEU A N 1
ATOM 1363 C CA . LEU A 1 178 ? 0.755 -8.288 -1.890 1.00 94.50 178 LEU A CA 1
ATOM 1364 C C . LEU A 1 178 ? 1.475 -8.389 -0.534 1.00 94.50 178 LEU A C 1
ATOM 1366 O O . LEU A 1 178 ? 2.560 -7.831 -0.342 1.00 94.50 178 LEU A O 1
ATOM 1370 N N . ILE A 1 179 ? 0.877 -9.096 0.424 1.00 94.06 179 ILE A N 1
ATOM 1371 C CA . ILE A 1 179 ? 1.426 -9.263 1.775 1.00 94.06 179 ILE A CA 1
ATOM 1372 C C . ILE A 1 179 ? 2.402 -10.439 1.856 1.00 94.06 179 ILE A C 1
ATOM 1374 O O . ILE A 1 179 ? 3.390 -10.373 2.598 1.00 94.06 179 ILE A O 1
ATOM 1378 N N . GLY A 1 180 ? 2.149 -11.482 1.069 1.00 89.62 180 GLY A N 1
ATOM 1379 C CA . GLY A 1 180 ? 2.869 -12.743 1.086 1.00 89.62 180 GLY A CA 1
ATOM 1380 C C . GLY A 1 180 ? 4.336 -12.675 0.653 1.00 89.62 180 GLY A C 1
ATOM 1381 O O . GLY A 1 180 ? 4.891 -11.661 0.210 1.00 89.62 180 GLY A O 1
ATOM 1382 N N . LYS A 1 181 ? 5.004 -13.826 0.771 1.00 89.00 181 LYS A N 1
ATOM 1383 C CA . LYS A 1 181 ? 6.368 -14.013 0.257 1.00 89.00 181 LYS A CA 1
ATOM 1384 C C . LYS A 1 181 ? 6.377 -13.800 -1.256 1.00 89.00 181 LYS A C 1
ATOM 1386 O O . LYS A 1 181 ? 5.438 -14.188 -1.942 1.00 89.00 181 LYS A O 1
ATOM 1391 N N . GLY A 1 182 ? 7.442 -13.192 -1.777 1.00 89.44 182 GLY A N 1
ATOM 1392 C CA . GLY A 1 182 ? 7.592 -12.962 -3.217 1.00 89.44 182 GLY A CA 1
ATOM 1393 C C . GLY A 1 182 ? 6.814 -11.765 -3.776 1.00 89.44 182 GLY A C 1
ATOM 1394 O O . GLY A 1 182 ? 6.871 -11.547 -4.982 1.00 89.44 182 GLY A O 1
ATOM 1395 N N . TRP A 1 183 ? 6.161 -10.945 -2.937 1.00 93.62 183 TRP A N 1
ATOM 1396 C CA . TRP A 1 183 ? 5.406 -9.761 -3.383 1.00 93.62 183 TRP A CA 1
ATOM 1397 C C . TRP A 1 183 ? 6.201 -8.853 -4.334 1.00 93.62 183 TRP A C 1
ATOM 1399 O O . TRP A 1 183 ? 5.671 -8.399 -5.340 1.00 93.62 183 TRP A O 1
ATOM 1409 N N . LYS A 1 184 ? 7.504 -8.657 -4.078 1.00 93.25 184 LYS A N 1
ATOM 1410 C CA . LYS A 1 184 ? 8.386 -7.868 -4.952 1.00 93.25 184 LYS A CA 1
ATOM 1411 C C . LYS A 1 184 ? 8.431 -8.429 -6.370 1.00 93.25 184 LYS A C 1
ATOM 1413 O O . LYS A 1 184 ? 8.336 -7.670 -7.322 1.00 93.25 184 LYS A O 1
ATOM 1418 N N . SER A 1 185 ? 8.564 -9.749 -6.498 1.00 88.88 185 SER A N 1
ATOM 1419 C CA . SER A 1 185 ? 8.607 -10.428 -7.795 1.00 88.88 185 SER A CA 1
ATOM 1420 C C . SER A 1 185 ? 7.296 -10.252 -8.552 1.00 88.88 185 SER A C 1
ATOM 1422 O O . SER A 1 185 ? 7.318 -10.013 -9.752 1.00 88.88 185 SER A O 1
ATOM 1424 N N . ARG A 1 186 ? 6.158 -10.319 -7.852 1.00 90.06 186 ARG A N 1
ATOM 1425 C CA . ARG A 1 186 ? 4.836 -10.117 -8.460 1.00 90.06 186 ARG A CA 1
ATOM 1426 C C . ARG A 1 186 ? 4.628 -8.679 -8.923 1.00 90.06 186 ARG A C 1
ATOM 1428 O O . ARG A 1 186 ? 4.120 -8.458 -10.013 1.00 90.06 186 ARG A O 1
ATOM 1435 N N . VAL A 1 187 ? 5.075 -7.706 -8.130 1.00 90.75 187 VAL A N 1
ATOM 1436 C CA . VAL A 1 187 ? 5.054 -6.289 -8.520 1.00 90.75 187 VAL A CA 1
ATOM 1437 C C . VAL A 1 187 ? 5.906 -6.050 -9.767 1.00 90.75 187 VAL A C 1
ATOM 1439 O O . VAL A 1 187 ? 5.466 -5.359 -10.682 1.00 90.75 187 VAL A O 1
ATOM 1442 N N . TRP A 1 188 ? 7.091 -6.664 -9.836 1.00 87.44 188 TRP A N 1
ATOM 1443 C CA . TRP A 1 188 ? 7.943 -6.622 -11.026 1.00 87.44 188 TRP A CA 1
ATOM 1444 C C . TRP A 1 188 ? 7.277 -7.256 -12.247 1.00 87.44 188 TRP A C 1
ATOM 1446 O O . TRP A 1 188 ? 7.245 -6.624 -13.299 1.00 87.44 188 TRP A O 1
ATOM 1456 N N . ALA A 1 189 ? 6.682 -8.441 -12.096 1.00 84.75 189 ALA A N 1
ATOM 1457 C CA . ALA A 1 189 ? 5.943 -9.101 -13.170 1.00 84.75 189 ALA A CA 1
ATOM 1458 C C . ALA A 1 189 ? 4.765 -8.243 -13.667 1.00 84.75 189 ALA A C 1
ATOM 1460 O O . ALA A 1 189 ? 4.569 -8.093 -14.870 1.00 84.75 189 ALA A O 1
ATOM 1461 N N . GLY A 1 190 ? 4.025 -7.608 -12.750 1.00 84.25 190 GLY A N 1
ATOM 1462 C CA . GLY A 1 190 ? 2.946 -6.679 -13.089 1.00 84.25 190 GLY A CA 1
ATOM 1463 C C . GLY A 1 190 ? 3.439 -5.441 -13.841 1.00 84.25 190 GLY A C 1
ATOM 1464 O O . GLY A 1 190 ? 2.818 -5.020 -14.815 1.00 84.25 190 GLY A O 1
ATOM 1465 N N . TYR A 1 191 ? 4.582 -4.875 -13.440 1.00 86.81 191 TYR A N 1
ATOM 1466 C CA . TYR A 1 191 ? 5.218 -3.782 -14.178 1.00 86.81 191 TYR A CA 1
ATOM 1467 C C . TYR A 1 191 ? 5.637 -4.213 -15.587 1.00 86.81 191 TYR A C 1
ATOM 1469 O O . TYR A 1 191 ? 5.342 -3.495 -16.539 1.00 86.81 191 TYR A O 1
ATOM 1477 N N . GLU A 1 192 ? 6.290 -5.368 -15.734 1.00 83.62 192 GLU A N 1
ATOM 1478 C CA . GLU A 1 192 ? 6.747 -5.877 -17.031 1.00 83.62 192 GLU A CA 1
ATOM 1479 C C . GLU A 1 192 ? 5.581 -6.151 -17.982 1.00 83.62 192 GLU A C 1
ATOM 1481 O O . GLU A 1 192 ? 5.608 -5.672 -19.117 1.00 83.62 192 GLU A O 1
ATOM 1486 N N . ALA A 1 193 ? 4.525 -6.812 -17.498 1.00 80.38 193 ALA A N 1
ATOM 1487 C CA . ALA A 1 193 ? 3.309 -7.071 -18.266 1.00 80.38 193 ALA A CA 1
ATOM 1488 C C . ALA A 1 193 ? 2.615 -5.772 -18.712 1.00 80.38 193 ALA A C 1
ATOM 1490 O O . ALA A 1 193 ? 2.125 -5.672 -19.835 1.00 80.38 193 ALA A O 1
ATOM 1491 N N . ALA A 1 194 ? 2.612 -4.745 -17.858 1.00 79.12 194 ALA A N 1
ATOM 1492 C CA . ALA A 1 194 ? 2.004 -3.457 -18.170 1.00 79.12 194 ALA A CA 1
ATOM 1493 C C . ALA A 1 194 ? 2.896 -2.547 -19.035 1.00 79.12 194 ALA A C 1
ATOM 1495 O O . ALA A 1 194 ? 2.402 -1.552 -19.575 1.00 79.12 194 ALA A O 1
ATOM 1496 N N . ARG A 1 195 ? 4.206 -2.822 -19.156 1.00 73.94 195 ARG A N 1
ATOM 1497 C CA . ARG A 1 195 ? 5.164 -1.840 -19.689 1.00 73.94 195 ARG A CA 1
ATOM 1498 C C . ARG A 1 195 ? 4.875 -1.456 -21.135 1.00 73.94 195 ARG A C 1
ATOM 1500 O O . ARG A 1 195 ? 5.073 -0.286 -21.436 1.00 73.94 195 ARG A O 1
ATOM 1507 N N . GLY A 1 196 ? 4.322 -2.369 -21.947 1.00 62.75 196 GLY A N 1
ATOM 1508 C CA . GLY A 1 196 ? 3.632 -2.168 -23.239 1.00 62.75 196 GLY A CA 1
ATOM 1509 C C . GLY A 1 196 ? 4.394 -1.458 -24.375 1.00 62.75 196 GLY A C 1
ATOM 1510 O O . GLY A 1 196 ? 4.3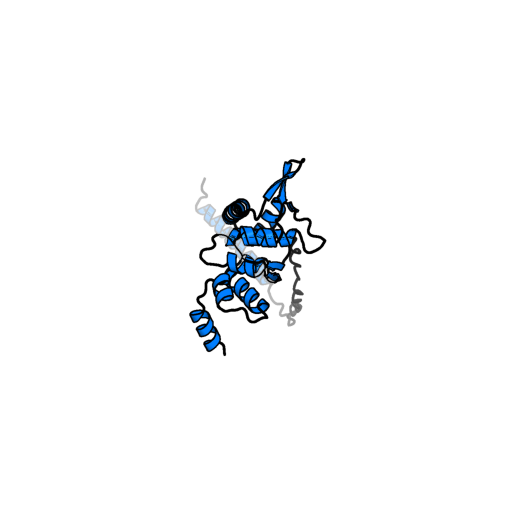60 -1.908 -25.512 1.00 62.75 196 GLY A O 1
ATOM 1511 N N . LEU A 1 197 ? 5.078 -0.352 -24.085 1.00 54.59 197 LEU A N 1
ATOM 1512 C CA . LEU A 1 197 ? 5.866 0.477 -24.984 1.00 54.59 197 LEU A CA 1
ATOM 1513 C C . LEU A 1 197 ? 7.360 0.372 -24.658 1.00 54.59 197 LEU A C 1
ATOM 1515 O O . LEU A 1 197 ? 7.777 0.096 -23.529 1.00 54.59 197 LEU A O 1
ATOM 1519 N N . GLN A 1 198 ? 8.174 0.642 -25.672 1.00 55.47 198 GLN A N 1
ATOM 1520 C CA . GLN A 1 198 ? 9.625 0.686 -25.579 1.00 55.47 198 GLN A CA 1
ATOM 1521 C C . GLN A 1 198 ? 10.048 1.927 -24.768 1.00 55.47 198 GLN A C 1
ATOM 1523 O O . GLN A 1 198 ? 10.009 3.055 -25.249 1.00 55.47 198 GLN A O 1
ATOM 1528 N N . ILE A 1 199 ? 10.403 1.730 -23.496 1.00 61.56 199 ILE A N 1
ATOM 1529 C CA . ILE A 1 199 ? 10.945 2.783 -22.624 1.00 61.56 199 ILE A CA 1
ATOM 1530 C C . ILE A 1 199 ? 12.439 2.939 -22.938 1.00 61.56 199 ILE A C 1
ATOM 1532 O O . ILE A 1 199 ? 13.141 1.936 -23.076 1.00 61.56 199 ILE A O 1
ATOM 1536 N N . SER A 1 200 ? 12.945 4.176 -23.031 1.00 55.03 200 SER A N 1
ATOM 1537 C CA . SER A 1 200 ? 14.387 4.399 -23.197 1.00 55.03 200 SER A CA 1
ATOM 1538 C C . SER A 1 200 ? 15.163 3.761 -22.038 1.00 55.03 200 SER A C 1
ATOM 1540 O O . SER A 1 200 ? 14.740 3.812 -20.882 1.00 55.03 200 SER A O 1
ATOM 1542 N N . ARG A 1 201 ? 16.313 3.147 -22.333 1.00 65.44 201 ARG A N 1
ATOM 1543 C CA . ARG A 1 201 ? 17.103 2.394 -21.338 1.00 65.44 201 ARG A CA 1
ATOM 1544 C C . ARG A 1 201 ? 17.550 3.261 -20.161 1.00 65.44 201 ARG A C 1
ATOM 1546 O O . ARG A 1 201 ? 17.592 2.784 -19.033 1.00 65.44 201 ARG A O 1
ATOM 1553 N N . GLU A 1 202 ? 17.799 4.544 -20.408 1.00 66.12 202 GLU A N 1
ATOM 1554 C CA . GLU A 1 202 ? 18.103 5.544 -19.378 1.00 66.12 202 GLU A CA 1
ATOM 1555 C C . GLU A 1 202 ? 16.921 5.764 -18.429 1.00 66.12 202 GLU A C 1
ATOM 1557 O O . GLU A 1 202 ? 17.074 5.706 -17.208 1.00 66.12 202 GLU A O 1
ATOM 1562 N N . LYS A 1 203 ? 15.711 5.928 -18.977 1.00 63.53 203 LYS A N 1
ATOM 1563 C CA . LYS A 1 203 ? 14.487 6.056 -18.179 1.00 63.53 203 LYS A CA 1
ATOM 1564 C C . LYS A 1 203 ? 14.193 4.758 -17.427 1.00 63.53 203 LYS A C 1
ATOM 1566 O O . LYS A 1 203 ? 13.813 4.794 -16.261 1.00 63.53 203 LYS A O 1
ATOM 1571 N N . MET A 1 204 ? 14.452 3.608 -18.048 1.00 69.00 204 MET A N 1
ATOM 1572 C CA . MET A 1 204 ? 14.334 2.305 -17.400 1.00 69.00 204 MET A CA 1
ATOM 1573 C C . MET A 1 204 ? 15.358 2.133 -16.277 1.00 69.00 204 MET A C 1
ATOM 1575 O O . MET A 1 204 ? 15.002 1.636 -15.216 1.00 69.00 204 MET A O 1
ATOM 1579 N N . GLN A 1 205 ? 16.598 2.586 -16.447 1.00 79.38 205 GLN A N 1
ATOM 1580 C CA . GLN A 1 205 ? 17.604 2.567 -15.386 1.00 79.38 205 GLN A CA 1
ATOM 1581 C C . GLN A 1 205 ? 17.200 3.468 -14.219 1.00 79.38 205 GLN A C 1
ATOM 1583 O O . GLN A 1 205 ? 17.317 3.050 -13.070 1.00 79.38 205 GLN A O 1
ATOM 1588 N N . LYS A 1 206 ? 16.662 4.659 -14.494 1.00 72.81 206 LYS A N 1
ATOM 1589 C CA . LYS A 1 206 ? 16.159 5.570 -13.457 1.00 72.81 206 LYS A CA 1
ATOM 1590 C C . LYS A 1 206 ? 15.007 4.947 -12.656 1.00 72.81 206 LYS A C 1
ATOM 1592 O O . LYS A 1 206 ? 15.031 4.934 -11.426 1.00 72.81 206 LYS A O 1
ATOM 1597 N N . ILE A 1 207 ? 14.043 4.346 -13.354 1.00 67.88 207 ILE A N 1
ATOM 1598 C CA . ILE A 1 207 ? 12.886 3.679 -12.744 1.00 67.88 207 ILE A CA 1
ATOM 1599 C C . ILE A 1 207 ? 13.316 2.440 -11.955 1.00 67.88 207 ILE A C 1
ATOM 1601 O O . ILE A 1 207 ? 12.921 2.262 -10.807 1.00 67.88 207 ILE A O 1
ATOM 1605 N N . THR A 1 208 ? 14.126 1.571 -12.557 1.00 67.31 208 THR A N 1
ATOM 1606 C CA . THR A 1 208 ? 14.386 0.228 -12.022 1.00 67.31 208 THR A CA 1
ATOM 1607 C C . THR A 1 208 ? 15.610 0.145 -11.116 1.00 67.31 208 THR A C 1
ATOM 1609 O O . THR A 1 208 ? 15.731 -0.791 -10.328 1.00 67.31 208 THR A O 1
ATOM 1612 N N . GLY A 1 209 ? 16.530 1.107 -11.220 1.00 69.19 209 GLY A N 1
ATOM 1613 C CA . GLY A 1 209 ? 17.862 1.034 -10.622 1.00 69.19 209 GLY A CA 1
ATOM 1614 C C . GLY A 1 209 ? 18.780 -0.003 -11.283 1.00 69.19 209 GLY A C 1
ATOM 1615 O O . GLY A 1 209 ? 19.887 -0.226 -10.800 1.00 69.19 209 GLY A O 1
ATOM 1616 N N . VAL A 1 210 ? 18.346 -0.663 -12.364 1.00 73.88 210 VAL A N 1
ATOM 1617 C CA . VAL A 1 210 ? 19.146 -1.655 -13.094 1.00 73.88 210 VAL A CA 1
ATOM 1618 C C . VAL A 1 210 ? 19.925 -0.947 -14.195 1.00 73.88 210 VAL A C 1
ATOM 1620 O O . VAL A 1 210 ? 19.327 -0.260 -15.018 1.00 73.88 210 VAL A O 1
ATOM 1623 N N . ALA A 1 211 ? 21.245 -1.134 -14.244 1.00 76.06 211 ALA A N 1
ATOM 1624 C CA . ALA A 1 211 ? 22.083 -0.553 -15.291 1.00 76.06 211 A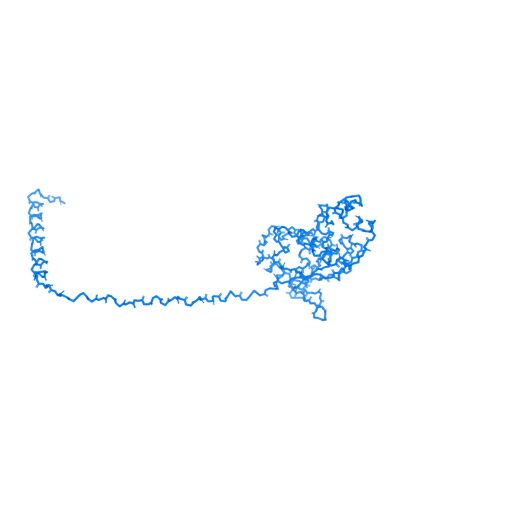LA A CA 1
ATOM 1625 C C . ALA A 1 211 ? 21.636 -0.994 -16.695 1.00 76.06 211 ALA A C 1
ATOM 1627 O O . ALA A 1 211 ? 21.269 -2.155 -16.898 1.00 76.06 211 ALA A O 1
ATOM 1628 N N . ALA A 1 212 ? 21.722 -0.086 -17.671 1.00 73.69 212 ALA A N 1
ATOM 1629 C CA . ALA A 1 212 ? 21.348 -0.366 -19.059 1.00 73.69 212 ALA A CA 1
ATOM 1630 C C . ALA A 1 212 ? 22.082 -1.588 -19.653 1.00 73.69 212 ALA A C 1
ATOM 1632 O O . ALA A 1 212 ? 21.489 -2.351 -20.411 1.00 73.69 212 ALA A O 1
ATOM 1633 N N . SER A 1 213 ? 23.338 -1.833 -19.260 1.00 67.69 213 SER A N 1
ATOM 1634 C CA . SER A 1 213 ? 24.113 -3.014 -19.676 1.00 67.69 213 SER A CA 1
ATOM 1635 C C . SER A 1 213 ? 23.478 -4.332 -19.215 1.00 67.69 213 SER A C 1
ATOM 1637 O O . SER A 1 213 ? 23.344 -5.269 -20.000 1.00 67.69 213 SER A O 1
ATOM 1639 N N . THR A 1 214 ? 23.021 -4.389 -17.962 1.00 73.69 214 THR A N 1
ATOM 1640 C CA . THR A 1 214 ? 22.325 -5.549 -17.390 1.00 73.69 214 THR A CA 1
ATOM 1641 C C . THR A 1 214 ? 20.953 -5.761 -18.030 1.00 73.69 214 THR A C 1
ATOM 1643 O O . THR A 1 214 ? 20.526 -6.904 -18.177 1.00 73.69 214 THR A O 1
ATOM 1646 N N . GLN A 1 215 ? 20.270 -4.684 -18.433 1.00 71.69 215 GLN A N 1
ATOM 1647 C CA . GLN A 1 215 ? 19.015 -4.772 -19.189 1.00 71.69 215 GLN A CA 1
ATOM 1648 C C . GLN A 1 215 ? 19.256 -5.424 -20.561 1.00 71.69 215 GLN A C 1
ATOM 1650 O O . GLN A 1 215 ? 18.633 -6.437 -20.859 1.00 71.69 215 GLN A O 1
ATOM 1655 N N . CYS A 1 216 ? 20.235 -4.931 -21.334 1.00 65.44 216 CYS A N 1
ATOM 1656 C CA . CYS A 1 216 ? 20.596 -5.509 -22.636 1.00 65.44 216 CYS A CA 1
ATOM 1657 C C . CYS A 1 216 ? 20.995 -6.988 -22.539 1.00 65.44 216 CYS A C 1
ATOM 1659 O O . CYS A 1 216 ? 20.598 -7.787 -23.378 1.00 65.44 216 CYS A O 1
ATOM 1661 N N . TYR A 1 217 ? 21.759 -7.369 -21.511 1.00 73.06 217 TYR A N 1
ATOM 1662 C CA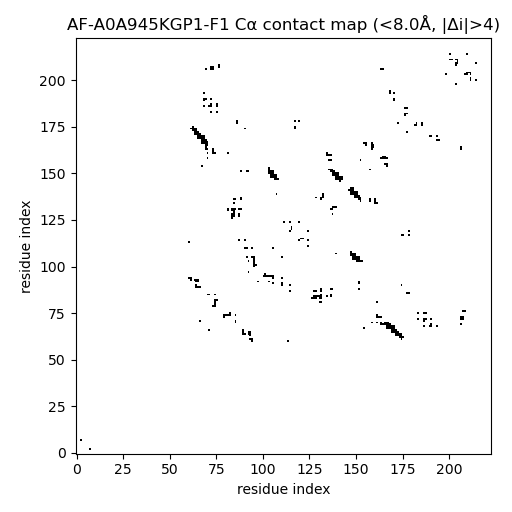 . TYR A 1 217 ? 22.136 -8.768 -21.294 1.00 73.06 217 TYR A CA 1
ATOM 1663 C C . TYR A 1 217 ? 20.922 -9.681 -21.061 1.00 73.06 217 TYR A C 1
ATOM 1665 O O . TYR A 1 217 ? 20.891 -10.800 -21.567 1.00 73.06 217 TYR A O 1
ATOM 1673 N N . ARG A 1 218 ? 19.926 -9.218 -20.292 1.00 75.12 218 ARG A N 1
ATOM 1674 C CA . ARG A 1 218 ? 18.698 -9.982 -20.022 1.00 75.12 218 ARG A CA 1
ATOM 1675 C C . ARG A 1 218 ? 17.835 -10.120 -21.268 1.00 75.12 218 ARG A C 1
ATOM 1677 O O . ARG A 1 218 ? 17.383 -11.224 -21.543 1.00 75.12 218 ARG A O 1
ATOM 1684 N N . ASP A 1 219 ? 17.676 -9.037 -22.024 1.00 68.81 219 ASP A N 1
ATOM 1685 C CA . ASP A 1 219 ? 16.920 -9.046 -23.278 1.00 68.81 219 ASP A CA 1
ATOM 1686 C C . ASP A 1 219 ? 17.569 -10.002 -24.300 1.00 68.81 219 ASP A C 1
ATOM 1688 O O . ASP A 1 219 ? 16.883 -10.839 -24.876 1.00 68.81 219 ASP A O 1
ATOM 1692 N N . ASN A 1 220 ? 18.902 -9.973 -24.436 1.00 67.50 220 ASN A N 1
ATOM 1693 C CA . ASN A 1 220 ? 19.660 -10.873 -25.321 1.00 67.50 220 ASN A CA 1
ATOM 1694 C C . ASN A 1 220 ? 19.589 -12.360 -24.926 1.00 67.50 220 ASN A C 1
ATOM 1696 O O . ASN A 1 220 ? 19.947 -13.212 -25.729 1.00 67.50 220 ASN A O 1
ATOM 1700 N N . LYS A 1 221 ? 19.209 -12.677 -23.682 1.00 68.44 221 LYS A N 1
ATOM 1701 C CA . LYS A 1 221 ? 18.994 -14.055 -23.212 1.00 68.44 221 LYS A CA 1
ATOM 1702 C C . LYS A 1 221 ? 17.535 -14.505 -23.290 1.00 68.44 221 LYS A C 1
ATOM 1704 O O . LYS A 1 221 ? 17.277 -15.692 -23.109 1.00 68.44 221 LYS A O 1
ATOM 1709 N N . ALA A 1 222 ? 16.608 -13.563 -23.435 1.00 60.31 222 ALA A N 1
ATOM 1710 C CA . ALA A 1 222 ? 15.173 -13.818 -23.478 1.00 60.31 222 ALA A CA 1
ATOM 1711 C C . ALA A 1 222 ? 14.635 -13.954 -24.914 1.00 60.31 222 ALA A C 1
ATOM 1713 O O . ALA A 1 222 ? 13.532 -14.473 -25.080 1.00 60.31 222 ALA A O 1
ATOM 1714 N N . GLY A 1 223 ? 15.389 -13.485 -25.915 1.00 44.75 223 GLY A N 1
ATOM 1715 C CA . GLY A 1 223 ? 15.183 -13.787 -27.337 1.00 44.75 223 GLY A CA 1
ATOM 1716 C C . GLY A 1 223 ? 15.982 -15.002 -27.780 1.00 44.75 223 GLY A C 1
ATOM 1717 O O . GLY A 1 223 ? 15.505 -15.675 -28.716 1.00 44.75 223 GLY A O 1
#

Radius of gyration: 36.05 Å; Cα contacts (8 Å, |Δi|>4): 235; chains: 1; bounding box: 53×90×88 Å

Nearest PDB structures (foldseek):
  5c8h-assembly1_A  TM=6.095E-01  e=1.951E-01  Homo sapiens
  5ujm-assembly1_B  TM=6.092E-01  e=2.068E-01  Homo sapiens
  7ctg-assembly1_B  TM=6.277E-01  e=2.926E-01  Homo sapiens
  8c7o-assembly1_A  TM=4.763E-01  e=8.780E-01  Staphylococcus aureus subsp. aureus USA300
  5ey2-assembly1_D  TM=5.427E-01  e=1.478E+00  Bacillus cereus ATCC 14579

pLDDT: mean 79.66, std 15.68, range [44.75, 97.5]

Solvent-accessible surface area (backbone atoms only — not comparable to full-atom values): 12982 Å² total; per-residue (Å²): 135,81,79,50,75,67,59,52,49,54,51,51,54,52,51,52,55,54,50,51,54,50,50,52,50,54,49,65,75,64,61,80,79,89,66,94,67,79,78,73,72,78,81,73,71,72,70,70,72,69,80,78,76,72,72,68,77,77,70,93,55,74,63,56,29,56,46,35,31,38,38,44,44,40,30,51,40,92,82,52,83,39,41,50,20,51,51,52,40,33,54,46,46,41,76,30,45,66,76,92,71,38,79,41,58,43,53,46,64,58,49,51,51,49,44,41,74,69,68,50,49,72,69,57,47,54,53,22,49,51,49,13,41,75,54,56,43,35,42,82,44,70,46,98,86,70,50,55,29,30,40,45,58,54,66,65,57,40,13,52,56,69,69,25,96,47,37,72,56,81,45,78,45,48,44,59,50,63,73,40,88,63,26,53,59,52,43,49,51,50,33,60,72,64,52,87,62,92,69,56,53,67,60,46,20,69,65,69,70,48,54,51,69,62,51,52,56,50,52,71,71,74,109

Foldseek 3Di:
DDDDPVRVVVVVVVVVVVVVVVVVVVCVVPPDDPDPDDPDDPPPPPPPPPPPPPVPPPPPADQKWKAQLLLLLLLLDPPLLLVLLVLLLRSVDRQLPDDPSRPQKAFPVVSVVVCVVLVDDPVSVVSNVVSNCVLVQWPWDADPVRGIMTGGDDQQVSCVSSVGPGRHDMFMDTSNCSVDPCNSVVSVVRCVVRVPDDDPLVVVCVSNVDHSVVVVVVVVVVD